Protein AF-A0A0H1R5E6-F1 (afdb_monomer)

Organism: NCBI:txid1225564

Secondary structure (DSSP, 8-state):
-EEEETTEEEEEEEEEEEETTEEEEEEEEEETTS-EEEEEEEEEEE-------TT--THHHHHHHHTSTTTTT-S--PPPPPTT---TT-PPPSS-EEE--SSS-EEEEE-SSSEEEEEEEETTTEEEEEEEEE--SS--EE-PPEEPTTS-EEEEEEETTEEEEEEESSS------EEES---SPPEE-TTS-EEEE-TTSEEEEE--SSS--EEEEEE-SS---SPPEE-SSEEEEE-SSEEEEEETTT--EEEEEE-SS-SSS--EE-TTS-EEEEETTEEEEEPPPPTT--------TTSS--------

Foldseek 3Di:
DWDDDPRFIWDWDWDWDDDVQKIWIWIWIAGPVGDTQDIGTDDMGGNPPPPDDPPPDVVVVVCVVPPCCVVPVVPPPQPPADQQADRPPLDQPAWAWDWDRPDQIWIWTDNQAFWIWIWGADSVPGTDTQDIDGHDDGGKGWHYWDAAPQFKTWIWIDDPQWIWTAIDGPDPQGADIETDGAASAGWDAEPVGWTWTAHQQRKIFTWDDDSDIDTPDIDHPRHGANEYWDYDNFWIWAKGQFWTWIAGPPHRHTDDIDTDHAIRSYYWDQDPQRWIWGDGPNWIWIHHHDDPPDDPPPVPPPVPTPGPDPDDD

Nearest PDB structures (foldseek):
  7cqy-assembly2_B  TM=5.588E-01  e=3.985E-04  Acidithiobacillus ferrooxidans
  7cqy-assembly1_A  TM=4.852E-01  e=2.988E-04  Acidithiobacillus ferrooxidans
  5n4c-assembly3_C  TM=4.643E-01  e=2.726E-02  Galerina marginata
  5n4c-assembly1_A  TM=4.089E-01  e=5.340E-02  Galerina marginata
  5n4d-assembly2_B  TM=3.682E-01  e=3.149E-02  Galerina marginata

Mean predicted aligned error: 9.0 Å

Structure (mmCIF, N/CA/C/O backbone):
data_AF-A0A0H1R5E6-F1
#
_entry.id   AF-A0A0H1R5E6-F1
#
loop_
_atom_site.group_PDB
_atom_site.id
_atom_site.type_symbol
_atom_site.label_atom_id
_atom_site.label_alt_id
_atom_site.label_comp_id
_atom_site.label_asym_id
_atom_site.label_entity_id
_atom_site.label_seq_id
_atom_site.pdbx_PDB_ins_code
_atom_site.Cartn_x
_atom_site.Cartn_y
_atom_site.Cartn_z
_atom_site.occupancy
_atom_site.B_iso_or_equiv
_atom_site.auth_seq_id
_atom_site.auth_comp_id
_atom_site.auth_asym_id
_atom_site.auth_atom_id
_atom_site.pdbx_PDB_model_num
ATOM 1 N N . MET A 1 1 ? -12.694 -2.467 4.889 1.00 77.88 1 MET A N 1
ATOM 2 C CA . MET A 1 1 ? -11.822 -3.430 5.603 1.00 77.88 1 MET A CA 1
ATOM 3 C C . MET A 1 1 ? -12.677 -4.273 6.531 1.00 77.88 1 MET A C 1
ATOM 5 O O . MET A 1 1 ? -13.578 -3.712 7.136 1.00 77.88 1 MET A O 1
ATOM 9 N N . LEU A 1 2 ? -12.427 -5.581 6.632 1.00 81.50 2 LEU A N 1
ATOM 10 C CA . LEU A 1 2 ? -13.163 -6.461 7.544 1.00 81.50 2 LEU A CA 1
ATOM 11 C C . LEU A 1 2 ? -12.398 -6.594 8.863 1.00 81.50 2 LEU A C 1
ATOM 13 O O . LEU A 1 2 ? -11.255 -7.054 8.867 1.00 81.50 2 LEU A O 1
ATOM 17 N N . TRP A 1 3 ? -13.028 -6.185 9.956 1.00 82.62 3 TRP A N 1
ATOM 18 C CA . TRP A 1 3 ? -12.538 -6.373 11.314 1.00 82.62 3 TRP A CA 1
ATOM 19 C C . TRP A 1 3 ? -13.348 -7.479 11.985 1.00 82.62 3 TRP A C 1
ATOM 21 O O . TRP A 1 3 ? -14.562 -7.569 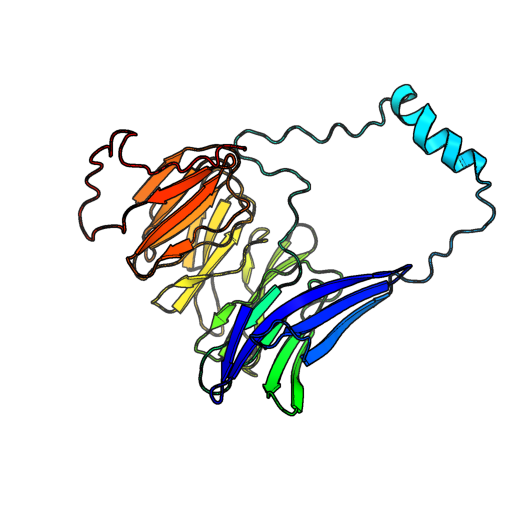11.791 1.00 82.62 3 TRP A O 1
ATOM 31 N N . ARG A 1 4 ? -12.671 -8.330 12.758 1.00 81.31 4 ARG A N 1
ATOM 32 C CA . ARG A 1 4 ? -13.296 -9.412 13.520 1.00 81.31 4 ARG A CA 1
ATOM 33 C C . ARG A 1 4 ? -12.658 -9.485 14.898 1.00 81.31 4 ARG A C 1
ATOM 35 O O . ARG A 1 4 ? -11.449 -9.680 14.986 1.00 81.31 4 ARG A O 1
ATOM 42 N N . SER A 1 5 ? -13.462 -9.359 15.944 1.00 78.12 5 SER A N 1
ATOM 43 C CA . SER A 1 5 ? -13.064 -9.669 17.319 1.00 78.12 5 SER A CA 1
ATOM 44 C C . SER A 1 5 ? -14.295 -10.018 18.140 1.00 78.12 5 SER A C 1
ATOM 46 O O . SER A 1 5 ? -15.403 -9.606 17.802 1.00 78.12 5 SER A O 1
ATOM 48 N N . GLU A 1 6 ? -14.098 -10.792 19.208 1.00 78.81 6 GLU A N 1
ATOM 49 C CA . GLU A 1 6 ? -15.147 -11.138 20.182 1.00 78.81 6 GLU A CA 1
ATOM 50 C C . GLU A 1 6 ? -16.421 -11.740 19.549 1.00 78.81 6 GLU A C 1
ATOM 52 O O . GLU A 1 6 ? -17.525 -11.593 20.063 1.00 78.81 6 GLU A O 1
ATOM 57 N N . GLY A 1 7 ? -16.279 -12.428 18.410 1.00 80.62 7 GLY A N 1
ATOM 58 C CA . GLY A 1 7 ? -17.402 -13.030 17.682 1.00 80.62 7 GLY A CA 1
ATOM 59 C C . GLY A 1 7 ? -18.250 -12.048 16.865 1.00 80.62 7 GLY A C 1
ATOM 60 O O . GLY A 1 7 ? -19.259 -12.462 16.300 1.00 80.62 7 GLY A O 1
ATOM 61 N N . ALA A 1 8 ? -17.849 -10.779 16.762 1.00 84.88 8 ALA A N 1
ATOM 62 C CA . ALA A 1 8 ? -18.523 -9.769 15.959 1.00 84.88 8 ALA A CA 1
ATOM 63 C C . ALA A 1 8 ? -17.702 -9.389 14.717 1.00 84.88 8 ALA A C 1
ATOM 65 O O . ALA A 1 8 ? -16.468 -9.347 14.746 1.00 84.88 8 ALA A O 1
ATOM 66 N N . GLU A 1 9 ? -18.401 -9.102 13.618 1.00 89.69 9 GLU A N 1
ATOM 67 C CA . GLU A 1 9 ? -17.802 -8.684 12.351 1.00 89.69 9 GLU A CA 1
ATOM 68 C C . GLU A 1 9 ? -18.254 -7.271 11.990 1.00 89.69 9 GLU A C 1
ATOM 70 O O . GLU A 1 9 ? -19.448 -6.968 12.008 1.00 89.69 9 GLU A O 1
ATOM 75 N N . PHE A 1 10 ? -17.292 -6.422 11.633 1.00 90.88 10 PHE A N 1
ATOM 76 C CA . PHE A 1 10 ? -17.545 -5.039 11.244 1.00 90.88 10 PHE A CA 1
ATOM 77 C C . PHE A 1 10 ? -16.818 -4.698 9.955 1.00 90.88 10 PHE A C 1
ATOM 79 O O . PHE A 1 10 ? -15.687 -5.135 9.709 1.00 90.88 10 PHE A O 1
ATOM 86 N N . VAL A 1 11 ? -17.455 -3.859 9.147 1.00 92.69 11 VAL A N 1
ATOM 87 C CA . VAL A 1 11 ? -16.834 -3.252 7.978 1.00 92.69 11 VAL A CA 1
ATOM 88 C C . VAL A 1 11 ? -16.415 -1.841 8.348 1.00 92.69 11 VAL A C 1
ATOM 90 O O . VAL A 1 11 ? -17.247 -0.988 8.632 1.00 92.69 11 VAL A O 1
ATOM 93 N N . MET A 1 12 ? -15.110 -1.595 8.336 1.00 93.44 12 MET A N 1
ATOM 94 C CA . MET A 1 12 ? -14.549 -0.271 8.581 1.00 93.44 12 MET A CA 1
ATOM 95 C C . MET A 1 12 ? -14.156 0.393 7.268 1.00 93.44 12 MET A C 1
ATOM 97 O O . MET A 1 12 ? -13.526 -0.246 6.409 1.00 93.44 12 MET A O 1
ATOM 101 N N . ILE A 1 13 ? -14.524 1.663 7.120 1.00 93.06 13 ILE A N 1
ATOM 102 C CA . ILE A 1 13 ? -14.345 2.442 5.895 1.00 93.06 13 ILE A CA 1
ATOM 103 C C . ILE A 1 13 ? -13.794 3.827 6.262 1.00 93.06 13 ILE A C 1
ATOM 105 O O . ILE A 1 13 ? -14.444 4.543 7.023 1.00 93.06 13 ILE A O 1
ATOM 109 N N . PRO A 1 14 ? -12.618 4.227 5.741 1.00 93.56 14 PRO A N 1
ATOM 110 C CA . PRO A 1 14 ? -12.210 5.622 5.790 1.00 93.56 14 PRO A CA 1
ATOM 111 C C . PRO A 1 14 ? -13.079 6.442 4.827 1.00 93.56 14 PRO A C 1
ATOM 113 O O . PRO A 1 14 ? -13.257 6.060 3.669 1.00 93.56 14 PRO A O 1
ATOM 116 N N . ALA A 1 15 ? -13.608 7.568 5.289 1.00 93.44 15 ALA A N 1
ATOM 117 C CA . ALA A 1 15 ? -14.417 8.483 4.494 1.00 93.44 15 ALA A CA 1
ATOM 118 C C . ALA A 1 15 ? -13.829 9.892 4.572 1.00 93.44 15 ALA A C 1
ATOM 120 O O . ALA A 1 15 ? -13.501 10.364 5.656 1.00 93.44 15 ALA A O 1
ATOM 121 N N . ILE A 1 16 ? -13.691 10.563 3.427 1.00 90.69 16 ILE A N 1
ATOM 122 C CA . ILE A 1 16 ? -13.321 11.979 3.397 1.00 90.69 16 ILE A CA 1
ATOM 123 C C . ILE A 1 16 ? -14.572 12.804 3.132 1.00 90.69 16 ILE A C 1
ATOM 125 O O . ILE A 1 16 ? -15.188 12.660 2.075 1.00 90.69 16 ILE A O 1
ATOM 129 N N . TYR A 1 17 ? -14.873 13.727 4.035 1.00 91.00 17 TYR A N 1
ATOM 130 C CA . TYR A 1 17 ? -15.841 14.788 3.803 1.00 91.00 17 TYR A CA 1
ATOM 131 C C . TYR A 1 17 ? -15.102 16.067 3.425 1.00 91.00 17 TYR A C 1
ATOM 133 O O . TYR A 1 17 ? -14.128 16.464 4.064 1.00 91.00 17 TYR A O 1
ATOM 141 N N . ARG A 1 18 ? -15.544 16.707 2.343 1.00 87.00 18 ARG A N 1
ATOM 142 C CA . ARG A 1 18 ? -15.026 18.004 1.904 1.00 87.00 18 ARG A CA 1
ATOM 143 C C . ARG A 1 18 ? -16.135 19.027 2.071 1.00 87.00 18 ARG A C 1
ATOM 145 O O . ARG A 1 18 ? -17.204 18.858 1.490 1.00 87.00 18 ARG A O 1
ATOM 152 N N . ALA A 1 19 ? -15.871 20.070 2.844 1.00 83.62 19 ALA A N 1
ATOM 153 C CA . ALA A 1 19 ? -16.756 21.213 2.992 1.00 83.62 19 ALA A CA 1
ATOM 154 C C . ALA A 1 19 ? -16.039 22.494 2.545 1.00 83.62 19 ALA A C 1
ATOM 156 O O . ALA A 1 19 ? -14.876 22.480 2.133 1.00 83.62 19 ALA A O 1
ATOM 157 N N . PHE A 1 20 ? -16.757 23.616 2.580 1.00 77.44 20 PHE A N 1
ATOM 158 C CA . PHE A 1 20 ? -16.158 24.915 2.301 1.00 77.44 20 PHE A CA 1
ATOM 159 C C . PHE A 1 20 ? -15.066 25.180 3.349 1.00 77.44 20 PHE A C 1
ATOM 161 O O . PHE A 1 20 ? -15.365 25.171 4.535 1.00 77.44 20 PHE A O 1
ATOM 168 N N . SER A 1 21 ? -13.818 25.334 2.891 1.00 81.88 21 SER A N 1
ATOM 169 C CA . SER A 1 21 ? -12.581 25.518 3.677 1.00 81.88 21 SER A CA 1
ATOM 170 C C . SER A 1 21 ? -12.120 24.381 4.602 1.00 81.88 21 SER A C 1
ATOM 172 O O . SER A 1 21 ? -11.035 24.500 5.172 1.00 81.88 21 SER A O 1
ATOM 174 N N . THR A 1 22 ? -12.833 23.256 4.708 1.00 87.50 22 THR A N 1
ATOM 175 C CA . THR A 1 22 ? -12.402 22.121 5.544 1.00 87.50 22 THR A CA 1
ATOM 176 C C . THR A 1 22 ? -12.409 20.789 4.800 1.00 87.50 22 THR A C 1
ATOM 178 O O . THR A 1 22 ? -13.197 20.530 3.890 1.00 87.50 22 THR A O 1
ATOM 181 N N . THR A 1 23 ? -11.478 19.918 5.175 1.00 89.94 23 THR A N 1
ATOM 182 C CA . THR A 1 23 ? -11.458 18.510 4.776 1.00 89.94 23 THR A CA 1
ATOM 183 C C . THR A 1 23 ? -11.340 17.655 6.025 1.00 89.94 23 THR A C 1
ATOM 185 O O . THR A 1 23 ? -10.411 17.828 6.811 1.00 89.94 23 THR A O 1
ATOM 188 N N . GLU A 1 24 ? -12.274 16.733 6.199 1.00 93.88 24 GLU A N 1
ATOM 189 C CA . GLU A 1 24 ? -12.370 15.861 7.363 1.00 93.88 24 GLU A CA 1
ATOM 190 C C . GLU A 1 24 ? -12.180 14.412 6.933 1.00 93.88 24 GLU A C 1
ATOM 192 O O . GLU A 1 24 ? -12.829 13.934 6.005 1.00 93.88 24 GLU A O 1
ATOM 197 N N . LEU A 1 25 ? -11.276 13.708 7.608 1.00 94.12 25 LEU A N 1
ATOM 198 C CA . LEU A 1 25 ? -11.114 12.269 7.484 1.00 94.12 25 LEU A CA 1
ATOM 199 C C . LEU A 1 25 ? -11.830 11.600 8.647 1.00 94.12 25 LEU A C 1
ATOM 201 O O . LEU A 1 25 ? -11.488 11.836 9.804 1.00 94.12 25 LEU A O 1
ATOM 205 N N . HIS A 1 26 ? -12.774 10.730 8.324 1.00 96.12 26 HIS A N 1
ATOM 206 C CA . HIS A 1 26 ? -13.537 9.936 9.269 1.00 96.12 26 HIS A CA 1
ATOM 207 C C . HIS A 1 26 ? -13.219 8.456 9.106 1.00 96.12 26 HIS A C 1
ATOM 209 O O . HIS A 1 26 ? -12.912 7.984 8.010 1.00 96.12 26 HIS A O 1
ATOM 215 N N . LEU A 1 27 ? -13.328 7.711 10.199 1.00 96.31 27 LEU A N 1
ATOM 216 C CA . LEU A 1 27 ? -13.316 6.259 10.211 1.00 96.31 27 LEU A CA 1
ATOM 217 C C . LEU A 1 27 ? -14.700 5.771 10.635 1.00 96.31 27 LEU A C 1
ATOM 219 O O . LEU 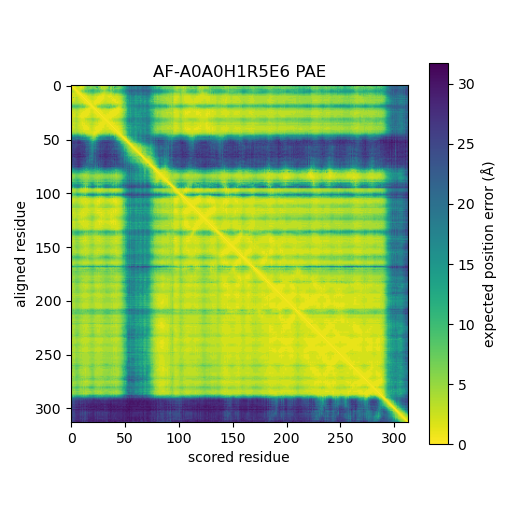A 1 27 ? -15.100 5.907 11.790 1.00 96.31 27 LEU A O 1
ATOM 223 N N . LEU A 1 28 ? -15.423 5.210 9.672 1.00 96.31 28 LEU A N 1
ATOM 224 C CA . LEU A 1 28 ? -16.780 4.711 9.852 1.00 96.31 28 LEU A CA 1
ATOM 225 C C . LEU A 1 28 ? -16.740 3.211 10.134 1.00 96.31 28 LEU A C 1
ATOM 227 O O . LEU A 1 28 ? -15.997 2.484 9.469 1.00 96.31 28 LEU A O 1
ATOM 231 N N . ALA A 1 29 ? -17.554 2.736 11.074 1.00 95.75 29 ALA A N 1
ATOM 232 C CA . ALA A 1 29 ? -17.755 1.313 11.331 1.00 95.75 29 ALA A CA 1
ATOM 233 C C . ALA A 1 29 ? -19.212 0.929 11.080 1.00 95.75 29 ALA A C 1
ATOM 235 O O . ALA A 1 29 ? -20.120 1.481 11.699 1.00 95.75 29 ALA A O 1
ATOM 236 N N . PHE A 1 30 ? -19.415 -0.055 10.212 1.00 95.69 30 PHE A N 1
ATOM 237 C CA . PHE A 1 30 ? -20.718 -0.620 9.891 1.00 95.69 30 PHE A CA 1
ATOM 238 C C . PHE A 1 30 ? -20.822 -2.041 10.439 1.00 95.69 30 PHE A C 1
ATOM 240 O O . PHE A 1 30 ? -19.862 -2.815 10.363 1.00 95.69 30 PHE A O 1
ATOM 247 N N . SER A 1 31 ? -21.982 -2.394 10.979 1.00 93.38 31 SER A N 1
ATOM 248 C CA . SER A 1 31 ? -22.318 -3.775 11.322 1.00 93.38 31 SER A CA 1
ATOM 249 C C . SER A 1 31 ? -22.583 -4.611 10.065 1.00 93.38 31 SER A C 1
ATOM 251 O O . SER A 1 31 ? -22.693 -4.099 8.950 1.00 93.38 31 SER A O 1
ATOM 253 N N . HIS A 1 32 ? -22.684 -5.929 10.240 1.00 89.88 32 HIS A N 1
ATOM 254 C CA . HIS A 1 32 ? -22.922 -6.873 9.143 1.00 89.88 32 HIS A CA 1
ATOM 255 C C . HIS A 1 32 ? -24.251 -6.638 8.392 1.00 89.88 32 HIS A C 1
ATOM 257 O O . HIS A 1 32 ? -24.366 -6.988 7.221 1.00 89.88 32 HIS A O 1
ATOM 263 N N . ASP A 1 33 ? -25.257 -6.048 9.039 1.00 93.06 33 ASP A N 1
ATOM 264 C CA . ASP A 1 33 ? -26.536 -5.659 8.421 1.00 93.06 33 ASP A CA 1
ATOM 265 C C . ASP A 1 33 ? -26.466 -4.319 7.657 1.00 93.06 33 ASP A C 1
ATOM 267 O O . ASP A 1 33 ? -27.441 -3.926 7.021 1.00 93.06 33 ASP A O 1
ATOM 271 N N . GLY A 1 34 ? -25.320 -3.629 7.692 1.00 92.94 34 GLY A N 1
ATOM 272 C CA . GLY A 1 34 ? -25.097 -2.350 7.019 1.00 92.94 34 GLY A CA 1
ATOM 273 C C . GLY A 1 34 ? -25.439 -1.114 7.854 1.00 92.94 34 GLY A C 1
ATOM 274 O O . GLY A 1 34 ? -25.295 -0.000 7.350 1.00 92.94 34 GLY A O 1
ATOM 275 N N . SER A 1 35 ? -25.851 -1.269 9.114 1.00 95.94 35 SER A N 1
ATOM 276 C CA . SER A 1 35 ? -26.109 -0.132 10.006 1.00 95.94 35 SER A CA 1
ATOM 277 C C . SER A 1 35 ? -24.801 0.580 10.392 1.00 95.94 35 SER A C 1
ATOM 279 O O . SER A 1 35 ? -23.798 -0.068 10.697 1.00 95.94 35 SER A O 1
ATOM 281 N N . LEU A 1 36 ? -24.792 1.921 10.392 1.00 96.44 36 LEU A N 1
ATOM 282 C CA . LEU A 1 36 ? -23.659 2.711 10.894 1.00 96.44 36 LEU A CA 1
ATOM 283 C C . LEU A 1 36 ? -23.638 2.648 12.426 1.00 96.44 36 LEU A C 1
ATOM 285 O O . LEU A 1 36 ? -24.575 3.099 13.079 1.00 96.44 36 LEU A O 1
ATOM 289 N N . MET A 1 37 ? -22.561 2.106 12.985 1.00 95.81 37 MET A N 1
ATOM 290 C CA . MET A 1 37 ? -22.393 1.906 14.426 1.00 95.81 37 MET A CA 1
ATOM 291 C C . MET A 1 37 ? -21.565 3.021 15.063 1.00 95.81 37 MET A C 1
ATOM 293 O O . MET A 1 37 ? -21.896 3.498 16.144 1.00 95.81 37 MET A O 1
ATOM 297 N N . PHE A 1 38 ? -20.485 3.433 14.391 1.00 97.25 38 PHE A N 1
ATOM 298 C CA . PHE A 1 38 ? -19.570 4.458 14.889 1.00 97.25 38 PHE A CA 1
ATOM 299 C C . PHE A 1 38 ? -19.051 5.340 13.758 1.00 97.25 38 PHE A C 1
ATOM 301 O O . PHE A 1 38 ? -18.790 4.857 12.654 1.00 97.25 38 PHE A O 1
ATOM 308 N N . ASP A 1 39 ? -18.846 6.611 14.087 1.00 97.44 39 ASP A N 1
ATOM 309 C CA . ASP A 1 39 ? -18.223 7.619 13.240 1.00 97.44 39 ASP A CA 1
ATOM 310 C C . ASP A 1 39 ? -17.136 8.345 14.046 1.00 97.44 39 ASP A C 1
ATOM 312 O O . ASP A 1 39 ? -17.429 9.022 15.033 1.00 97.44 39 ASP A O 1
ATOM 316 N N . GLN A 1 40 ? -15.874 8.149 13.663 1.00 97.44 40 GLN A N 1
ATOM 317 C CA . GLN A 1 40 ? -14.719 8.733 14.337 1.00 97.44 40 GLN A CA 1
ATOM 318 C C . GLN A 1 40 ? -14.030 9.756 13.438 1.00 97.44 40 GLN A C 1
ATOM 320 O O . GLN A 1 40 ? -13.388 9.378 12.459 1.00 97.44 40 GLN A O 1
ATOM 325 N N . LEU A 1 41 ? -14.047 11.031 13.832 1.00 96.88 41 LEU A N 1
ATOM 326 C CA . LEU A 1 41 ? -13.182 12.048 13.234 1.00 96.88 41 LEU A CA 1
ATOM 327 C C . LEU A 1 41 ? -11.710 11.709 13.531 1.00 96.88 41 LEU A C 1
ATOM 329 O O . LEU A 1 41 ? -11.301 11.640 14.692 1.00 96.88 41 LEU A O 1
ATOM 333 N N . VAL A 1 42 ? -10.915 11.484 12.487 1.00 95.88 42 VAL A N 1
ATOM 334 C CA . VAL A 1 42 ? -9.485 11.137 12.572 1.00 95.88 42 VAL A CA 1
ATOM 335 C C . VAL A 1 42 ? -8.614 12.388 12.507 1.00 95.88 42 VAL A C 1
ATOM 337 O O . VAL A 1 42 ? -7.731 12.580 13.351 1.00 95.88 42 VAL A O 1
ATOM 340 N N . THR A 1 43 ? -8.875 13.222 11.500 1.00 93.94 43 THR A N 1
ATOM 341 C CA . THR A 1 43 ? -8.159 14.470 11.218 1.00 93.94 43 THR A CA 1
ATOM 342 C C . THR A 1 43 ? -9.120 15.453 10.554 1.00 93.94 43 THR A C 1
ATOM 344 O O . THR A 1 43 ? -9.897 15.072 9.683 1.00 93.94 43 THR A O 1
ATOM 347 N N . GLN A 1 44 ? -9.016 16.728 10.924 1.00 93.44 44 GLN A N 1
ATOM 348 C CA . GLN A 1 44 ? -9.646 17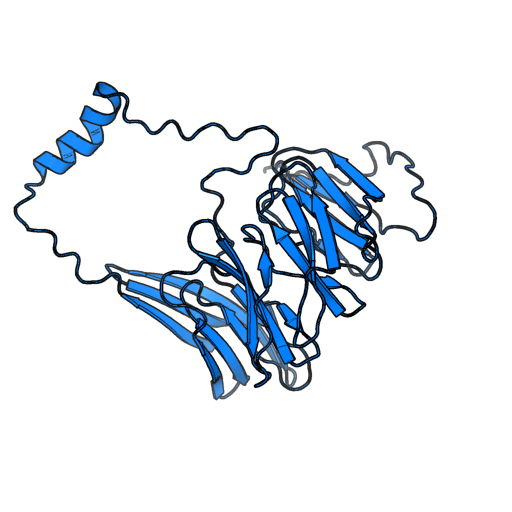.849 10.234 1.00 93.44 44 GLN A CA 1
ATOM 349 C C . GLN A 1 44 ? -8.542 18.797 9.760 1.00 93.44 44 GLN A C 1
ATOM 351 O O . GLN A 1 44 ? -7.670 19.184 10.538 1.00 93.44 44 GLN A O 1
ATOM 356 N N . VAL A 1 45 ? -8.561 19.147 8.477 1.00 88.00 45 VAL A N 1
ATOM 357 C CA . VAL A 1 45 ? -7.650 20.121 7.871 1.00 88.00 45 VAL A CA 1
ATOM 358 C C . VAL A 1 45 ? -8.466 21.327 7.438 1.00 88.00 45 VAL A C 1
ATOM 360 O O . VAL A 1 45 ? -9.305 21.220 6.545 1.00 88.00 45 VAL A O 1
ATOM 363 N N . THR A 1 46 ? -8.201 22.476 8.051 1.00 87.62 46 THR A N 1
ATOM 364 C CA . THR A 1 46 ? -8.746 23.766 7.617 1.00 87.62 46 THR A CA 1
ATOM 365 C C . THR A 1 46 ? -7.775 24.388 6.621 1.00 87.62 46 THR A C 1
ATOM 367 O O . THR A 1 46 ? -6.596 24.554 6.925 1.00 87.62 46 THR A O 1
ATOM 370 N N . LEU A 1 47 ? -8.254 24.750 5.433 1.00 74.56 47 LEU A N 1
ATOM 371 C CA . LEU A 1 47 ? -7.452 25.316 4.340 1.00 74.56 47 LEU A CA 1
ATOM 372 C C . LEU A 1 47 ? -7.090 26.803 4.547 1.00 74.56 47 LEU A C 1
ATOM 374 O O . LEU A 1 47 ? -6.679 27.475 3.605 1.00 74.56 47 LEU A O 1
ATOM 378 N N . GLY A 1 48 ? -7.196 27.299 5.783 1.00 69.31 48 GLY A N 1
ATOM 379 C CA . GLY A 1 48 ? -7.100 28.717 6.119 1.00 69.31 48 GLY A CA 1
ATOM 380 C C . GLY A 1 48 ? -8.328 29.509 5.666 1.00 69.31 48 GLY A C 1
ATOM 381 O O . GLY A 1 48 ? -9.159 29.023 4.892 1.00 69.31 48 GLY A O 1
ATOM 382 N N . ASP A 1 49 ? -8.448 30.739 6.160 1.00 63.00 49 ASP A N 1
ATOM 383 C CA . ASP A 1 49 ? -9.409 31.687 5.608 1.00 63.00 49 ASP A CA 1
ATOM 384 C C . ASP A 1 49 ? -8.988 32.008 4.175 1.00 63.00 49 ASP A C 1
ATOM 386 O O . ASP A 1 49 ? -7.869 32.463 3.924 1.00 63.00 49 ASP A O 1
ATOM 390 N N . VAL A 1 50 ? -9.883 31.776 3.215 1.00 55.53 50 VAL A N 1
ATOM 391 C CA . VAL A 1 50 ? -9.704 32.309 1.867 1.00 55.53 50 VAL A CA 1
ATOM 392 C C . VAL A 1 50 ? -9.898 33.816 1.983 1.00 55.53 50 VAL A C 1
ATOM 394 O O . VAL A 1 50 ? -11.020 34.311 1.898 1.00 55.53 50 VAL A O 1
ATOM 397 N N . THR A 1 51 ? -8.818 34.563 2.211 1.00 53.41 51 THR A N 1
ATOM 398 C CA . THR A 1 51 ? -8.832 36.028 2.128 1.00 53.41 51 THR A CA 1
ATOM 399 C C . THR A 1 51 ? -8.892 36.426 0.655 1.00 53.41 51 THR A C 1
ATOM 401 O O . THR A 1 51 ? -7.916 36.894 0.071 1.00 53.41 51 THR A O 1
ATOM 404 N N . GLY A 1 52 ? -10.026 36.142 0.019 1.00 52.97 52 GLY A N 1
ATOM 405 C CA . GLY A 1 52 ? -10.388 36.725 -1.259 1.00 52.97 52 GLY A CA 1
ATOM 406 C C . GLY A 1 52 ? -10.955 38.109 -0.988 1.00 52.97 52 GLY A C 1
ATOM 407 O O . GLY A 1 52 ? -11.977 38.232 -0.317 1.00 52.97 52 GLY A O 1
ATOM 408 N N . ASP A 1 53 ? -10.273 39.139 -1.477 1.00 52.38 53 ASP A N 1
ATOM 409 C CA . ASP A 1 53 ? -10.826 40.486 -1.528 1.00 52.38 53 ASP A CA 1
ATOM 410 C C . ASP A 1 53 ? -12.108 40.462 -2.379 1.00 52.38 53 ASP A C 1
ATOM 412 O O . ASP A 1 53 ? -12.130 39.907 -3.484 1.00 52.38 53 ASP A O 1
ATOM 416 N N . SER A 1 54 ? -13.199 41.007 -1.845 1.00 54.78 54 SER A N 1
ATOM 417 C CA . SER A 1 54 ? -14.536 40.972 -2.455 1.00 54.78 54 SER A CA 1
ATOM 418 C C . SER A 1 54 ? -14.665 41.840 -3.712 1.00 54.78 54 SER A C 1
ATOM 420 O O . SER A 1 54 ? -15.730 41.871 -4.330 1.00 54.78 54 SER A O 1
ATOM 422 N N . ASP A 1 55 ? -13.589 42.511 -4.119 1.00 56.12 55 ASP A N 1
ATOM 423 C CA . ASP A 1 55 ? -13.567 43.418 -5.265 1.00 56.12 55 ASP A CA 1
ATOM 424 C C . ASP A 1 55 ? -13.338 42.715 -6.618 1.00 56.12 55 ASP A C 1
ATOM 426 O O . ASP A 1 55 ? -13.380 43.353 -7.675 1.00 56.12 55 ASP A O 1
ATOM 430 N N . LEU A 1 56 ? -13.194 41.381 -6.641 1.00 53.47 56 LEU A N 1
ATOM 431 C CA . LEU A 1 56 ? -13.268 40.602 -7.882 1.00 53.47 56 LEU A CA 1
ATOM 432 C C . LEU A 1 56 ? -14.723 40.484 -8.356 1.00 53.47 56 LEU A C 1
ATOM 434 O O . LEU A 1 56 ? -15.437 39.509 -8.136 1.00 53.47 56 LEU A O 1
ATOM 438 N N . HIS A 1 57 ? -15.156 41.534 -9.038 1.00 56.38 57 HIS A N 1
ATOM 439 C CA . HIS A 1 57 ? -16.456 41.668 -9.676 1.00 56.38 57 HIS A CA 1
ATOM 440 C C . HIS A 1 57 ? -16.698 40.472 -10.637 1.00 56.38 57 HIS A C 1
ATOM 442 O O . HIS A 1 57 ? -15.861 40.144 -11.479 1.00 56.38 57 HIS A O 1
ATOM 448 N N . TRP A 1 58 ? -17.860 39.816 -10.527 1.00 55.91 58 TRP A N 1
ATOM 449 C CA . TRP A 1 58 ? -18.182 38.504 -11.130 1.00 55.91 58 TRP A CA 1
ATOM 450 C C . TRP A 1 58 ? -17.983 38.388 -12.659 1.00 55.91 58 TRP A C 1
ATOM 452 O O . TRP A 1 58 ? -17.725 37.299 -13.173 1.00 55.91 58 TRP A O 1
ATOM 462 N N . TRP A 1 59 ? -18.050 39.498 -13.397 1.00 57.06 59 TRP A N 1
ATOM 463 C CA . TRP A 1 59 ? -17.733 39.563 -14.832 1.00 57.06 59 TRP A CA 1
ATOM 464 C C . TRP A 1 59 ? -16.286 39.165 -15.176 1.00 57.06 59 TRP A C 1
ATOM 466 O O . TRP A 1 59 ? -16.063 38.606 -16.250 1.00 57.06 59 TRP A O 1
ATOM 476 N N . CYS A 1 60 ? -15.317 39.366 -14.274 1.00 57.28 60 CYS A N 1
ATOM 477 C CA . CYS A 1 60 ? -13.929 38.953 -14.497 1.00 57.28 60 CYS A CA 1
ATOM 478 C C . CYS A 1 60 ? -13.795 37.423 -14.535 1.00 57.28 60 CYS A C 1
ATOM 480 O O . CYS A 1 60 ? -13.112 36.893 -15.405 1.00 57.28 60 CYS A O 1
ATOM 482 N N . LEU A 1 61 ? -14.503 36.696 -13.665 1.00 56.53 61 LEU A N 1
ATOM 483 C CA . LEU A 1 61 ? -14.519 35.228 -13.680 1.00 56.53 61 LEU A CA 1
ATOM 484 C C . LEU A 1 61 ? -15.223 34.675 -14.927 1.00 56.53 61 LEU A C 1
ATOM 486 O O . LEU A 1 61 ? -14.768 33.694 -15.508 1.00 56.53 61 LEU A O 1
ATOM 490 N N . TYR A 1 62 ? -16.291 35.330 -15.391 1.00 55.59 62 TYR A N 1
ATOM 491 C CA . TYR A 1 62 ? -17.029 34.876 -16.574 1.00 55.59 62 TYR A CA 1
ATOM 492 C C . TYR A 1 62 ? -16.228 35.063 -17.878 1.00 55.59 62 TYR A C 1
ATOM 494 O O . TYR A 1 62 ? -16.218 34.171 -18.727 1.00 55.59 62 TYR A O 1
ATOM 502 N N . ILE A 1 63 ? -15.501 36.182 -18.019 1.00 54.41 63 ILE A N 1
ATOM 503 C CA . ILE A 1 63 ? -14.670 36.473 -19.203 1.00 54.41 63 ILE A CA 1
ATOM 504 C C . ILE A 1 63 ? -13.382 35.632 -19.219 1.00 54.41 63 ILE A C 1
ATOM 506 O O . ILE A 1 63 ? -13.007 35.122 -20.281 1.00 54.41 63 ILE A O 1
ATOM 510 N N . PHE A 1 64 ? -12.721 35.445 -18.068 1.00 53.34 64 PHE A N 1
ATOM 511 C CA . PHE A 1 64 ? -11.468 34.684 -17.997 1.00 53.34 64 PHE A CA 1
ATOM 512 C C . PHE A 1 64 ? -11.665 33.165 -18.073 1.00 53.34 64 PHE A C 1
ATOM 514 O O . PHE A 1 64 ? -10.829 32.495 -18.675 1.00 53.34 64 PHE A O 1
ATOM 521 N N . CYS A 1 65 ? -12.749 32.603 -17.526 1.00 54.66 65 CYS A N 1
ATOM 522 C CA . CYS A 1 65 ? -12.896 31.144 -17.470 1.00 54.66 65 CYS A CA 1
ATOM 523 C C . CYS A 1 65 ? -13.449 30.508 -18.755 1.00 54.66 65 CYS A C 1
ATOM 525 O O . CYS A 1 65 ? -13.094 29.365 -19.040 1.00 54.66 65 CYS A O 1
ATOM 527 N N . TYR A 1 66 ? -14.275 31.210 -19.543 1.00 51.25 66 TYR A N 1
ATOM 528 C CA . TYR A 1 66 ? -14.953 30.594 -20.697 1.00 51.25 66 TYR A CA 1
ATOM 529 C C . TYR A 1 66 ? -14.533 31.132 -22.070 1.00 51.25 66 TYR A C 1
ATOM 531 O O . TYR A 1 66 ? -14.596 30.387 -23.040 1.00 51.25 66 TYR A O 1
ATOM 539 N N . SER A 1 67 ? -14.077 32.384 -22.179 1.00 51.41 67 SER A N 1
ATOM 540 C CA . SER A 1 67 ? -13.826 33.025 -23.488 1.00 51.41 67 SER A CA 1
ATOM 541 C C . SER A 1 67 ? -12.352 33.256 -23.839 1.00 51.41 67 SER A C 1
ATOM 543 O O . SER A 1 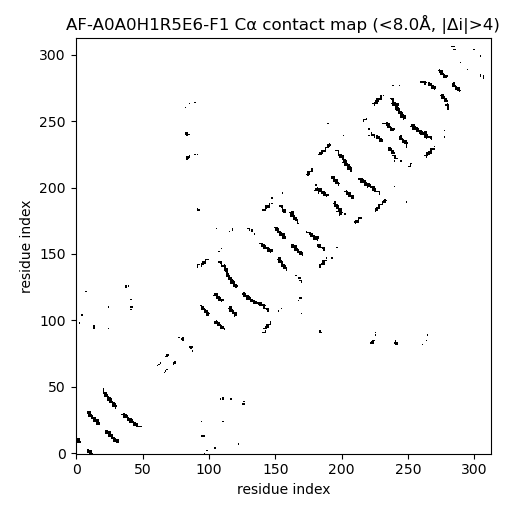67 ? -12.037 33.448 -25.010 1.00 51.41 67 SER A O 1
ATOM 545 N N . LEU A 1 68 ? -11.439 33.228 -22.863 1.00 52.34 68 LEU A N 1
ATOM 546 C CA . LEU A 1 68 ? -10.008 33.476 -23.100 1.00 52.34 68 LEU A CA 1
ATOM 547 C C . LEU A 1 68 ? -9.152 32.204 -23.175 1.00 52.34 68 LEU A C 1
ATOM 549 O O . LEU A 1 68 ? -8.047 32.258 -23.713 1.00 52.34 68 LEU A O 1
ATOM 553 N N . ASN A 1 69 ? -9.655 31.061 -22.699 1.00 52.84 69 ASN A N 1
ATOM 554 C CA . ASN A 1 69 ? -8.899 29.805 -22.727 1.00 52.84 69 ASN A CA 1
ATOM 555 C C . ASN A 1 69 ? -8.599 29.332 -24.161 1.00 52.84 69 ASN A C 1
ATOM 557 O O . ASN A 1 69 ? -7.460 28.962 -24.442 1.00 52.84 69 ASN A O 1
ATOM 561 N N . ASP A 1 70 ? -9.563 29.448 -25.080 1.00 53.44 70 ASP A N 1
ATOM 562 C CA . ASP A 1 70 ? -9.353 29.126 -26.501 1.00 53.44 70 ASP A CA 1
ATOM 563 C C . ASP A 1 70 ? -8.576 30.221 -27.252 1.00 53.44 70 ASP A C 1
ATOM 565 O O . ASP A 1 70 ? -7.810 29.921 -28.165 1.00 53.44 70 ASP A O 1
ATOM 569 N N . LEU A 1 71 ? -8.719 31.495 -26.859 1.00 52.53 71 LEU A N 1
ATOM 570 C CA . LEU A 1 71 ? -8.081 32.624 -27.553 1.00 52.53 71 LEU A CA 1
ATOM 571 C C . LEU A 1 71 ? -6.566 32.714 -27.286 1.00 52.53 71 LEU A C 1
ATOM 573 O O . LEU A 1 71 ? -5.821 33.205 -28.132 1.00 52.53 71 LEU A O 1
ATOM 577 N N . PHE A 1 72 ? -6.107 32.233 -26.126 1.00 57.59 72 PHE A N 1
ATOM 578 C CA . PHE A 1 72 ? -4.691 32.216 -25.740 1.00 57.59 72 PHE A CA 1
ATOM 579 C C . PHE A 1 72 ? -4.053 30.818 -25.771 1.00 57.59 72 PHE A C 1
ATOM 581 O O . PHE A 1 72 ? -2.898 30.676 -25.372 1.00 57.59 72 PHE A O 1
ATOM 588 N N . GLY A 1 73 ? -4.774 29.787 -26.228 1.00 52.66 73 GLY A N 1
ATOM 589 C CA . GLY A 1 73 ? -4.267 28.409 -26.231 1.00 52.66 73 GLY A CA 1
ATOM 590 C C . GLY A 1 73 ? -3.940 27.891 -24.826 1.00 52.66 73 GLY A C 1
ATOM 591 O O . GLY A 1 73 ? -3.018 27.098 -24.656 1.00 52.66 73 GLY A O 1
ATOM 592 N N . LEU A 1 74 ? -4.670 28.371 -23.813 1.00 55.72 74 LEU A N 1
ATOM 593 C CA . LEU A 1 74 ? -4.466 28.032 -22.404 1.00 55.72 74 LEU A CA 1
ATOM 594 C C . LEU A 1 74 ? -5.229 26.781 -21.980 1.00 55.72 74 LEU A C 1
ATOM 596 O O . LEU A 1 74 ? -5.216 26.461 -20.796 1.00 55.72 74 LEU A O 1
ATOM 600 N N . THR A 1 75 ? -5.870 26.050 -22.899 1.00 57.06 75 THR A N 1
ATOM 601 C CA . THR A 1 75 ? -6.256 24.668 -22.606 1.00 57.06 75 THR A CA 1
ATOM 602 C C . THR A 1 75 ? -4.979 23.923 -22.234 1.00 57.06 75 THR A C 1
ATOM 604 O O . THR A 1 75 ? -4.135 23.741 -23.117 1.00 57.06 75 THR A O 1
ATOM 607 N N . PRO A 1 76 ? -4.783 23.515 -20.965 1.00 54.59 76 PRO A N 1
ATOM 608 C CA . PRO A 1 76 ? -3.640 22.697 -20.633 1.00 54.59 76 PRO A CA 1
ATOM 609 C C . PRO A 1 76 ? -3.810 21.415 -21.439 1.00 54.59 76 PRO A C 1
ATOM 611 O O . PRO A 1 76 ? -4.680 20.595 -21.149 1.00 54.59 76 PRO A O 1
ATOM 614 N N . THR A 1 77 ? -3.021 21.254 -22.501 1.00 58.56 77 THR A N 1
ATOM 615 C CA . THR A 1 77 ? -2.813 19.945 -23.103 1.00 58.56 77 THR A CA 1
ATOM 616 C C . THR A 1 77 ? -2.124 19.136 -22.029 1.00 58.56 77 THR A C 1
ATOM 618 O O . THR A 1 77 ? -0.903 19.192 -21.895 1.00 58.56 77 THR A O 1
ATOM 621 N N . VAL A 1 78 ? -2.921 18.445 -21.213 1.00 67.12 78 VAL A N 1
ATOM 622 C CA . VAL A 1 78 ? -2.428 17.364 -20.374 1.00 67.12 78 VAL A CA 1
ATOM 623 C C . VAL A 1 78 ? -1.668 16.455 -21.335 1.00 67.12 78 VAL A C 1
ATOM 625 O O . VAL A 1 78 ? -2.273 15.978 -22.303 1.00 67.12 78 VAL A O 1
ATOM 628 N N . PRO A 1 79 ? -0.344 16.298 -21.166 1.00 77.25 79 PRO A N 1
ATOM 629 C CA . PRO A 1 79 ? 0.431 15.450 -22.048 1.00 77.25 79 PRO A CA 1
ATOM 630 C C . PRO A 1 79 ? -0.230 14.080 -22.083 1.00 77.25 79 PRO A C 1
ATOM 632 O O . PRO A 1 79 ? -0.513 13.506 -21.031 1.00 77.25 79 PRO A O 1
ATOM 635 N N . ILE A 1 80 ? -0.517 13.579 -23.286 1.00 81.19 80 ILE A N 1
ATOM 636 C CA . ILE A 1 80 ? -1.019 12.216 -23.437 1.00 81.19 80 ILE A CA 1
ATOM 637 C C . ILE A 1 80 ? 0.064 11.309 -22.844 1.00 81.19 80 ILE A C 1
ATOM 639 O O . ILE A 1 80 ? 1.192 11.357 -23.345 1.00 81.19 80 ILE A O 1
ATOM 643 N N . PRO A 1 81 ? -0.237 10.526 -21.792 1.00 87.62 81 PRO A N 1
ATOM 644 C CA . PRO A 1 81 ? 0.768 9.690 -21.157 1.00 87.62 81 PRO A CA 1
ATOM 645 C C . PRO A 1 81 ? 1.405 8.755 -22.182 1.00 87.62 81 PRO A C 1
ATOM 647 O O . PRO A 1 81 ? 0.714 8.190 -23.039 1.00 87.62 81 PRO A O 1
ATOM 650 N N . GLY A 1 82 ? 2.723 8.585 -22.100 1.00 91.50 82 GLY A N 1
ATOM 651 C CA . GLY A 1 82 ? 3.420 7.582 -22.891 1.00 91.50 82 GLY A CA 1
ATOM 652 C C . GLY A 1 82 ? 2.886 6.169 -22.622 1.00 91.50 82 GLY A C 1
ATOM 653 O O . GLY A 1 82 ? 2.232 5.898 -21.618 1.00 91.50 82 GLY A O 1
ATOM 654 N N . ALA A 1 83 ? 3.219 5.212 -23.493 1.00 92.44 83 ALA A N 1
ATOM 655 C CA . ALA A 1 83 ? 2.731 3.828 -23.386 1.00 92.44 83 ALA A CA 1
ATOM 656 C C . ALA A 1 83 ? 3.101 3.109 -22.067 1.00 92.44 83 ALA A C 1
ATOM 658 O O . ALA A 1 83 ? 2.515 2.079 -21.741 1.00 92.44 83 ALA A O 1
ATOM 659 N N . ASN A 1 84 ? 4.076 3.642 -21.329 1.00 95.94 84 ASN A N 1
ATOM 660 C CA . ASN A 1 84 ? 4.569 3.122 -20.057 1.00 95.94 84 ASN A CA 1
ATOM 661 C C . ASN A 1 84 ? 4.341 4.098 -18.891 1.00 95.94 84 ASN A C 1
ATOM 663 O O . ASN A 1 84 ? 4.884 3.876 -17.813 1.00 95.94 84 ASN A O 1
ATOM 667 N N . GLU A 1 85 ? 3.574 5.167 -19.098 1.00 95.62 85 GLU A N 1
ATOM 668 C CA . GLU A 1 85 ? 3.348 6.227 -18.117 1.00 95.62 85 GLU A CA 1
ATOM 669 C C . GLU A 1 85 ? 1.900 6.202 -17.632 1.00 95.62 85 GLU A C 1
ATOM 671 O O . GLU A 1 85 ? 0.961 5.930 -18.383 1.00 95.62 85 GLU A O 1
ATOM 676 N N . LEU A 1 86 ? 1.714 6.478 -16.348 1.00 93.56 86 LEU A N 1
ATOM 677 C CA . LEU A 1 86 ? 0.407 6.750 -15.785 1.00 93.56 86 LEU A CA 1
ATOM 678 C C . LEU A 1 86 ? 0.002 8.192 -16.105 1.00 93.56 86 LEU A C 1
ATOM 680 O O . LEU A 1 86 ? 0.867 9.071 -16.185 1.00 93.56 86 LEU A O 1
ATOM 684 N N . PRO A 1 87 ? -1.312 8.473 -16.170 1.00 90.12 87 PRO A N 1
ATOM 685 C CA . PRO A 1 87 ? -1.811 9.841 -16.151 1.00 90.12 87 PRO A CA 1
ATOM 686 C C . PRO A 1 87 ? -1.157 10.663 -15.036 1.00 90.12 87 PRO A C 1
ATOM 688 O O . PRO A 1 87 ? -0.890 10.159 -13.935 1.00 90.12 87 PRO A O 1
ATOM 691 N N . VAL A 1 88 ? -0.893 11.939 -15.313 1.00 84.69 88 VAL A N 1
ATOM 692 C CA . VAL A 1 88 ? -0.323 12.867 -14.323 1.00 84.69 88 VAL A CA 1
ATOM 693 C C . VAL A 1 88 ? -1.272 12.999 -13.126 1.00 84.69 88 VAL A C 1
ATOM 695 O O . VAL A 1 88 ? -0.831 13.093 -11.978 1.00 84.69 88 VAL A O 1
ATOM 698 N N . GLU A 1 89 ? -2.574 12.892 -13.390 1.00 83.50 89 GLU A N 1
ATOM 699 C CA . GLU A 1 89 ? -3.670 12.941 -12.427 1.00 83.50 89 GLU A CA 1
ATOM 700 C C . GLU A 1 89 ? -3.868 11.636 -11.651 1.00 83.50 89 GLU A C 1
ATOM 702 O O . GLU A 1 89 ? -4.736 11.593 -10.786 1.00 83.50 89 GLU A O 1
ATOM 707 N N . ALA A 1 90 ? -3.109 10.565 -11.926 1.00 84.56 90 ALA A N 1
ATOM 708 C CA . ALA A 1 90 ? -3.267 9.293 -11.222 1.00 84.56 90 ALA A CA 1
ATOM 709 C C . ALA A 1 90 ? -2.948 9.469 -9.727 1.00 84.56 90 ALA A C 1
ATOM 711 O O . ALA A 1 90 ? -1.786 9.437 -9.308 1.00 84.56 90 ALA A O 1
ATOM 712 N N . GLU A 1 91 ? -3.977 9.717 -8.918 1.00 77.81 91 GLU A N 1
ATOM 713 C CA . GLU A 1 91 ? -3.834 10.040 -7.504 1.00 77.81 91 GLU A CA 1
ATOM 714 C C . GLU A 1 91 ? -3.388 8.824 -6.687 1.00 77.81 91 GLU A C 1
ATOM 716 O O . GLU A 1 91 ? -3.614 7.668 -7.041 1.00 77.81 91 GLU A O 1
ATOM 721 N N . THR A 1 92 ? -2.725 9.089 -5.560 1.00 70.50 92 THR A N 1
ATOM 722 C CA . THR A 1 92 ? -2.580 8.085 -4.501 1.00 70.50 92 THR A CA 1
ATOM 723 C C . THR A 1 92 ? -3.971 7.597 -4.097 1.00 70.50 92 THR A C 1
ATOM 725 O O . THR A 1 92 ? -4.843 8.449 -3.907 1.00 70.50 92 THR A O 1
ATOM 728 N N . PRO A 1 93 ? -4.191 6.283 -3.908 1.00 67.19 93 PRO A N 1
ATOM 729 C CA . PRO A 1 93 ? -5.439 5.816 -3.320 1.00 67.19 93 PRO A CA 1
ATOM 730 C C . PRO A 1 93 ? -5.701 6.574 -2.007 1.00 67.19 93 PRO A C 1
ATOM 732 O O . PRO A 1 93 ? -4.792 6.744 -1.193 1.00 67.19 93 PRO A O 1
ATOM 735 N N . LEU A 1 94 ? -6.925 7.099 -1.875 1.00 68.50 94 LEU A N 1
ATOM 736 C CA . LEU A 1 94 ? -7.390 7.957 -0.777 1.00 68.50 94 LEU A CA 1
ATOM 737 C C . LEU A 1 94 ? -7.113 7.327 0.611 1.00 68.50 94 LEU A C 1
ATOM 739 O O . LEU A 1 94 ? -6.958 6.104 0.689 1.00 68.50 94 LEU A O 1
ATOM 743 N N . PRO A 1 95 ? -6.988 8.152 1.682 1.00 61.59 95 PRO A N 1
ATOM 744 C CA . PRO A 1 95 ? -6.411 7.802 2.976 1.00 61.59 95 PRO A CA 1
ATOM 745 C C . PRO A 1 95 ? -6.922 6.479 3.477 1.00 61.59 95 PRO A C 1
ATOM 747 O O . PRO A 1 95 ? -8.093 6.116 3.358 1.00 61.59 95 PRO A O 1
ATOM 750 N N . SER A 1 96 ? -5.978 5.737 4.006 1.00 82.50 96 SER A N 1
ATOM 751 C CA . SER A 1 96 ? -6.075 4.308 3.936 1.00 82.50 96 SER A CA 1
ATOM 752 C C . SER A 1 96 ? -5.652 3.688 5.246 1.00 82.50 96 SER A C 1
ATOM 754 O O . SER A 1 96 ? -4.926 4.259 6.065 1.00 82.50 96 SER A O 1
ATOM 756 N N . VAL A 1 97 ? -6.242 2.526 5.473 1.00 91.75 97 VAL A N 1
ATOM 757 C CA . VAL A 1 97 ? -6.344 1.911 6.783 1.00 91.75 97 VAL A CA 1
ATOM 758 C C . VAL A 1 97 ? -5.696 0.543 6.712 1.00 91.75 97 VAL A C 1
ATOM 760 O O . VAL A 1 97 ? -5.934 -0.217 5.773 1.00 91.75 97 VAL A O 1
ATOM 763 N N . GLY A 1 98 ? -4.891 0.230 7.715 1.00 91.81 98 GLY A N 1
ATOM 764 C CA . GLY A 1 98 ? -4.340 -1.096 7.951 1.00 91.81 98 GLY A CA 1
ATOM 765 C C . GLY A 1 98 ? -4.887 -1.651 9.258 1.00 91.81 98 GLY A C 1
ATOM 766 O O . GLY A 1 98 ? -5.117 -0.899 10.202 1.00 91.81 98 GLY A O 1
ATOM 767 N N . VAL A 1 99 ? -5.087 -2.965 9.334 1.00 91.00 99 VAL A N 1
ATOM 768 C CA . VAL A 1 99 ? -5.479 -3.641 10.578 1.00 91.00 99 VAL A CA 1
ATOM 769 C C . VAL A 1 99 ? -4.501 -4.744 10.914 1.00 91.00 99 VAL A C 1
ATOM 771 O O . VAL A 1 99 ? -4.204 -5.598 10.078 1.00 91.00 99 VAL A O 1
ATOM 774 N N . SER A 1 100 ? -4.029 -4.728 12.159 1.00 88.25 100 SER A N 1
ATOM 775 C CA . SER A 1 100 ? -3.358 -5.878 12.762 1.00 88.25 100 SER A CA 1
ATOM 776 C C . SER A 1 100 ? -4.407 -6.893 13.209 1.00 88.25 100 SER A C 1
ATOM 778 O O . SER A 1 100 ? -5.437 -6.503 13.754 1.00 88.25 100 SER A O 1
ATOM 780 N N . ARG A 1 101 ? -4.164 -8.186 12.978 1.00 74.94 101 ARG A N 1
ATOM 781 C CA . ARG A 1 101 ? -5.135 -9.253 13.274 1.00 74.94 101 ARG A CA 1
ATOM 782 C C . ARG A 1 101 ? -4.907 -9.980 14.605 1.00 74.94 101 ARG A C 1
ATOM 784 O O . ARG A 1 101 ? -5.781 -10.748 14.976 1.00 74.94 101 ARG A O 1
ATOM 791 N N . ASP A 1 102 ? -3.822 -9.709 15.338 1.00 71.38 102 ASP A N 1
ATOM 792 C CA . ASP A 1 102 ? -3.440 -10.511 16.513 1.00 71.38 102 ASP A CA 1
ATOM 793 C C . ASP A 1 102 ? -2.883 -9.689 17.689 1.00 71.38 102 ASP A C 1
ATOM 795 O O . ASP A 1 102 ? -2.204 -8.678 17.483 1.00 71.38 102 ASP A O 1
ATOM 799 N N . PRO A 1 103 ? -3.039 -10.185 18.932 1.00 70.62 103 PRO A N 1
ATOM 800 C CA . PRO A 1 103 ? -4.302 -10.604 19.556 1.00 70.62 103 PRO A CA 1
ATOM 801 C C . PRO A 1 103 ? -5.191 -9.402 19.938 1.00 70.62 103 PRO A C 1
ATOM 803 O O . PRO A 1 103 ? -6.353 -9.575 20.280 1.00 70.62 103 PRO A O 1
ATOM 806 N N . ASN A 1 104 ? -4.647 -8.185 19.867 1.00 82.19 104 ASN A N 1
ATOM 807 C CA . ASN A 1 104 ? -5.353 -6.936 20.125 1.00 82.19 104 ASN A CA 1
ATOM 808 C C . ASN A 1 104 ? -5.383 -6.150 18.810 1.00 82.19 104 ASN A C 1
ATOM 810 O O . ASN A 1 104 ? -4.384 -5.506 18.474 1.00 82.19 104 ASN A O 1
ATOM 814 N N . PRO A 1 105 ? -6.459 -6.261 18.013 1.00 87.00 105 PRO A N 1
ATOM 815 C CA . PRO A 1 105 ? -6.478 -5.691 16.680 1.00 87.00 105 PRO A CA 1
ATOM 816 C C . PRO A 1 105 ? -6.413 -4.167 16.750 1.00 87.00 105 PRO A C 1
ATOM 818 O O . PRO A 1 105 ? -7.277 -3.514 17.329 1.00 87.00 105 PRO A O 1
ATOM 821 N N . VAL A 1 106 ? -5.385 -3.601 16.123 1.00 91.94 106 VAL A N 1
ATOM 822 C CA . VAL A 1 106 ? -5.204 -2.152 16.010 1.00 91.94 106 VAL A CA 1
ATOM 823 C C . VAL A 1 106 ? -5.550 -1.726 14.598 1.00 91.94 106 VAL A C 1
ATOM 825 O O . VAL A 1 106 ? -5.035 -2.292 13.631 1.00 91.94 106 VAL A O 1
ATOM 828 N N . VAL A 1 107 ? -6.397 -0.709 14.497 1.00 94.44 107 VAL A N 1
ATOM 829 C CA . VAL A 1 107 ? -6.710 -0.010 13.256 1.00 9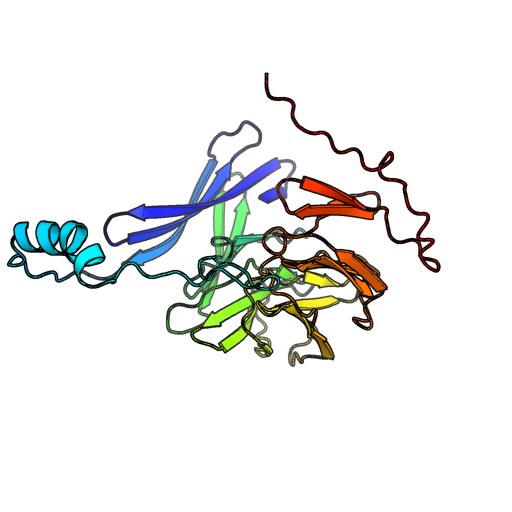4.44 107 VAL A CA 1
ATOM 830 C C . VAL A 1 107 ? -5.740 1.153 13.118 1.00 94.44 107 VAL A C 1
ATOM 832 O O . VAL A 1 107 ? -5.779 2.080 13.918 1.00 94.44 107 VAL A O 1
ATOM 835 N N . VAL A 1 108 ? -4.858 1.115 12.126 1.00 95.19 108 VAL A N 1
ATOM 836 C CA . VAL A 1 108 ? -3.919 2.205 11.849 1.00 95.19 108 VAL A CA 1
ATOM 837 C C . VAL A 1 108 ? -4.399 2.987 10.638 1.00 95.19 108 VAL A C 1
ATOM 839 O O . VAL A 1 108 ? -4.653 2.407 9.585 1.00 95.19 108 VAL A O 1
ATOM 842 N N . VAL A 1 109 ? -4.500 4.302 10.788 1.00 95.50 109 VAL A N 1
ATOM 843 C CA . VAL A 1 109 ? -4.950 5.243 9.766 1.00 95.50 109 VAL A CA 1
ATOM 844 C C . VAL A 1 109 ? -3.804 6.187 9.427 1.00 95.50 109 VAL A C 1
ATOM 846 O O . VAL A 1 109 ? -3.268 6.858 10.310 1.00 95.50 109 VAL A O 1
ATOM 849 N N . ALA A 1 110 ? -3.437 6.241 8.149 1.00 94.19 110 ALA A N 1
ATOM 850 C CA . ALA A 1 110 ? -2.595 7.305 7.617 1.00 94.19 110 ALA A CA 1
ATOM 851 C C . ALA A 1 110 ? -3.504 8.442 7.142 1.00 94.19 110 ALA A C 1
ATOM 853 O O . ALA A 1 110 ? -4.309 8.244 6.230 1.00 94.19 110 ALA A O 1
ATOM 854 N N . ASP A 1 111 ? -3.392 9.625 7.750 1.00 92.06 111 ASP A N 1
ATOM 855 C CA . ASP A 1 111 ? -4.318 10.732 7.467 1.00 92.06 111 ASP A CA 1
ATOM 856 C C . ASP A 1 111 ? -4.060 11.444 6.131 1.00 92.06 111 ASP A C 1
ATOM 858 O O . ASP A 1 111 ? -4.772 12.383 5.780 1.00 92.06 111 ASP A O 1
ATOM 862 N N . ASN A 1 112 ? -3.051 10.982 5.380 1.00 89.38 112 ASN A N 1
ATOM 863 C CA . ASN A 1 112 ? -2.597 11.571 4.121 1.00 89.38 112 ASN A CA 1
ATOM 864 C C . ASN A 1 112 ? -2.256 13.071 4.247 1.00 89.38 112 ASN A C 1
ATOM 866 O O . ASN A 1 112 ? -2.354 13.817 3.273 1.00 89.38 112 ASN A O 1
ATOM 870 N N . ASN A 1 113 ? -1.883 13.505 5.455 1.00 88.62 113 ASN A N 1
ATOM 871 C CA . ASN A 1 113 ? -1.417 14.847 5.751 1.00 88.62 113 ASN A CA 1
ATOM 872 C C . ASN A 1 113 ? -0.131 14.830 6.586 1.00 88.62 113 ASN A C 1
ATOM 874 O O . ASN A 1 113 ? 0.923 15.135 6.046 1.00 88.62 113 ASN A O 1
ATOM 878 N N . GLN A 1 114 ? -0.195 14.493 7.879 1.00 91.31 114 GLN A N 1
ATOM 879 C CA . GLN A 1 114 ? 0.943 14.588 8.814 1.00 91.31 114 GLN A CA 1
ATOM 880 C C . GLN A 1 114 ? 0.959 13.518 9.906 1.00 91.31 114 GLN A C 1
ATOM 882 O O . GLN A 1 114 ? 1.964 13.391 10.612 1.00 91.31 114 GLN A O 1
ATOM 887 N N . HIS A 1 115 ? -0.123 12.759 10.078 1.00 93.50 115 HIS A N 1
ATOM 888 C CA . HIS A 1 115 ? -0.274 11.860 11.210 1.00 93.50 115 HIS A CA 1
ATOM 889 C C . HIS A 1 115 ? -0.506 10.415 10.791 1.00 93.50 115 HIS A C 1
ATOM 891 O O . HIS A 1 115 ? -1.221 10.102 9.838 1.00 93.50 115 HIS A O 1
ATOM 897 N N . LEU A 1 116 ? 0.058 9.531 11.607 1.00 94.12 116 LEU A N 1
ATOM 898 C CA . LEU A 1 116 ? -0.316 8.131 11.678 1.00 94.12 116 LEU A CA 1
ATOM 899 C C . LEU A 1 116 ? -1.004 7.883 13.017 1.00 94.12 116 LEU A C 1
ATOM 901 O O . LEU A 1 116 ? -0.403 8.105 14.072 1.00 94.12 116 LEU A O 1
ATOM 905 N N . ILE A 1 117 ? -2.256 7.447 12.969 1.00 96.19 117 ILE A N 1
ATOM 906 C CA . ILE A 1 117 ? -3.108 7.285 14.144 1.00 96.19 117 ILE A CA 1
ATOM 907 C C . ILE A 1 117 ? -3.445 5.810 14.306 1.00 96.19 117 ILE A C 1
ATOM 909 O O . ILE A 1 117 ? -3.806 5.153 13.335 1.00 96.19 117 ILE A O 1
ATOM 913 N N . GLY A 1 118 ? -3.330 5.282 15.519 1.00 95.50 118 GLY A N 1
ATOM 914 C CA . GLY A 1 118 ? -3.779 3.938 15.859 1.00 95.50 118 GLY A CA 1
ATOM 915 C C . GLY A 1 118 ? -4.995 3.981 16.766 1.00 95.50 118 GLY A C 1
ATOM 916 O O . GLY A 1 118 ? -4.978 4.682 17.774 1.00 95.50 118 GLY A O 1
ATOM 917 N N . TYR A 1 119 ? -6.005 3.178 16.458 1.00 95.75 119 TYR A N 1
ATOM 918 C CA . TYR A 1 119 ? -7.190 2.980 17.280 1.00 95.75 119 TYR A CA 1
ATOM 919 C C . TYR A 1 119 ? -7.299 1.526 17.725 1.00 95.75 119 TYR A C 1
ATOM 921 O O . TYR A 1 119 ? -7.066 0.603 16.942 1.00 95.75 119 TYR A O 1
ATOM 929 N N . ASN A 1 120 ? -7.717 1.326 18.969 1.00 93.81 120 ASN A N 1
ATOM 930 C CA . ASN A 1 120 ? -8.424 0.115 19.350 1.00 93.81 120 ASN A CA 1
ATOM 931 C C . ASN A 1 120 ? -9.899 0.273 18.966 1.00 93.81 120 ASN A C 1
ATOM 933 O O . ASN A 1 120 ? -10.418 1.391 18.959 1.00 93.81 120 ASN A O 1
ATOM 937 N N . PHE A 1 121 ? -10.576 -0.833 18.684 1.00 92.50 121 PHE A N 1
ATOM 938 C CA . PHE A 1 121 ? -12.011 -0.837 18.436 1.00 92.50 121 PHE A CA 1
ATOM 939 C C . PHE A 1 121 ? -12.693 -1.869 19.326 1.00 92.50 121 PHE A C 1
ATOM 941 O O . PHE A 1 121 ? -12.258 -3.018 19.382 1.00 92.50 121 PHE A O 1
ATOM 948 N N . SER A 1 122 ? -13.777 -1.470 19.990 1.00 91.00 122 SER A N 1
ATOM 949 C CA . SER A 1 122 ? -14.686 -2.401 20.659 1.00 91.00 122 SER A CA 1
ATOM 950 C C . SER A 1 122 ? -16.133 -2.158 20.215 1.00 91.00 122 SER A C 1
ATOM 952 O O . SER A 1 122 ? -16.515 -1.007 20.003 1.00 91.00 122 SER A O 1
ATOM 954 N N . PRO A 1 123 ? -16.972 -3.203 20.108 1.00 89.19 123 PRO A N 1
ATOM 955 C CA . PRO A 1 123 ? -18.372 -3.051 19.700 1.00 89.19 123 PRO A CA 1
ATOM 956 C C . PRO A 1 123 ? -19.199 -2.139 20.613 1.00 89.19 123 PRO A C 1
ATOM 958 O O . PRO A 1 123 ? -20.169 -1.537 20.166 1.00 89.19 123 PRO A O 1
ATOM 961 N N . THR A 1 124 ? -18.839 -2.061 21.896 1.00 91.00 124 THR A N 1
ATOM 962 C CA . THR A 1 124 ? -19.565 -1.296 22.919 1.00 91.00 124 THR A CA 1
ATOM 963 C C . THR A 1 124 ? -18.955 0.078 23.185 1.00 91.00 124 THR A C 1
ATOM 965 O O . THR A 1 124 ? -19.684 0.995 23.553 1.00 91.00 124 THR A O 1
ATOM 968 N N . GLY A 1 125 ? -17.639 0.230 23.010 1.00 91.00 125 GLY A N 1
ATOM 969 C CA . GLY A 1 125 ? -16.910 1.472 23.282 1.00 91.00 125 GLY A CA 1
ATOM 970 C C . GLY A 1 125 ? -16.482 2.251 22.038 1.00 91.00 125 GLY A C 1
ATOM 971 O O . GLY A 1 125 ? -15.988 3.366 22.171 1.00 91.00 125 GLY A O 1
ATOM 972 N N . GLY A 1 126 ? -16.651 1.690 20.839 1.00 94.00 126 GLY A N 1
ATOM 973 C CA . GLY A 1 126 ? -16.242 2.319 19.589 1.00 94.00 126 GLY A CA 1
ATOM 974 C C . GLY A 1 126 ? -14.727 2.414 19.443 1.00 94.00 126 GLY A C 1
ATOM 975 O O . GLY A 1 126 ? -13.986 1.525 19.875 1.00 94.00 126 GLY A O 1
ATOM 976 N N . PHE A 1 127 ? -14.269 3.487 18.798 1.00 96.00 127 PHE A N 1
ATOM 977 C CA . PHE A 1 127 ? -12.852 3.751 18.575 1.00 96.00 127 PHE A CA 1
ATOM 978 C C . PHE A 1 127 ? -12.218 4.431 19.789 1.00 96.00 127 PHE A C 1
ATOM 980 O O . PHE A 1 127 ? -12.713 5.431 20.297 1.00 96.00 127 PHE A O 1
ATOM 987 N N . THR A 1 128 ? -11.083 3.908 20.243 1.00 96.31 128 THR A N 1
ATOM 988 C CA . THR A 1 128 ? -10.252 4.534 21.279 1.00 96.31 128 THR A CA 1
ATOM 989 C C . THR A 1 128 ? -8.854 4.746 20.722 1.00 96.31 128 THR A C 1
ATOM 991 O O . THR A 1 128 ? -8.198 3.781 20.327 1.00 96.31 128 THR A O 1
ATOM 994 N N . GLU A 1 129 ? -8.398 5.997 20.659 1.00 96.62 129 GLU A N 1
ATOM 995 C CA . GLU A 1 129 ? -7.057 6.326 20.165 1.00 96.62 129 GLU A CA 1
ATOM 996 C C . GLU A 1 129 ? -5.989 5.740 21.102 1.00 96.62 129 GLU A C 1
ATOM 998 O O . GLU A 1 129 ? -5.991 5.986 22.306 1.00 96.62 129 GLU A O 1
ATOM 1003 N N . LEU A 1 130 ? -5.084 4.940 20.540 1.00 94.62 130 LEU A N 1
ATOM 1004 C CA . LEU A 1 130 ? -3.943 4.344 21.238 1.00 94.62 130 LEU A CA 1
ATOM 1005 C C . LEU A 1 130 ? -2.685 5.192 21.077 1.00 94.62 130 LEU A C 1
ATOM 1007 O O . LEU A 1 130 ? -1.888 5.318 22.003 1.00 94.62 130 LEU A O 1
ATOM 1011 N N . PHE A 1 131 ? -2.480 5.726 19.875 1.00 94.81 131 PHE A N 1
ATOM 1012 C CA . PHE A 1 131 ? -1.348 6.583 19.568 1.00 94.81 131 PHE A CA 1
ATOM 1013 C C . PHE A 1 131 ? -1.671 7.509 18.401 1.00 94.81 131 PHE A C 1
ATOM 1015 O O . PHE A 1 131 ? -2.431 7.158 17.499 1.00 94.81 131 PHE A O 1
ATOM 1022 N N . ARG A 1 132 ? -0.975 8.643 18.370 1.00 95.25 132 ARG A N 1
ATOM 1023 C CA . ARG A 1 132 ? -0.896 9.544 17.225 1.00 95.25 132 ARG A CA 1
ATOM 1024 C C . ARG A 1 132 ? 0.542 9.984 17.057 1.00 95.25 132 ARG A C 1
ATOM 1026 O O . ARG A 1 132 ? 1.120 10.613 17.940 1.00 95.25 132 ARG A O 1
ATOM 1033 N N . LYS A 1 133 ? 1.135 9.617 15.926 1.00 93.44 133 LYS A N 1
ATOM 1034 C CA . LYS A 1 133 ? 2.509 9.973 15.584 1.00 93.44 133 LYS A CA 1
ATOM 1035 C C . LYS A 1 133 ? 2.492 11.046 14.508 1.00 93.44 133 LYS A C 1
ATOM 1037 O O . LYS A 1 133 ? 1.978 10.809 13.420 1.00 93.44 133 LYS A O 1
ATOM 1042 N N . HIS A 1 134 ? 3.073 12.199 14.817 1.00 92.44 134 HIS A N 1
ATOM 1043 C CA . HIS A 1 134 ? 3.391 13.221 13.827 1.00 92.44 134 HIS A CA 1
ATOM 1044 C C . HIS A 1 134 ? 4.623 12.776 13.029 1.00 92.44 134 HIS A C 1
ATOM 1046 O O . HIS A 1 134 ? 5.636 12.403 13.623 1.00 92.44 134 HIS A O 1
ATOM 1052 N N . LEU A 1 135 ? 4.512 12.746 11.703 1.00 87.81 135 LEU A N 1
ATOM 1053 C CA . LEU A 1 135 ? 5.524 12.172 10.815 1.00 87.81 135 LEU A CA 1
ATOM 1054 C C . LEU A 1 135 ? 6.344 13.214 10.057 1.00 87.81 135 LEU A C 1
ATOM 1056 O O . LEU A 1 135 ? 7.501 12.951 9.756 1.00 87.81 135 LEU A O 1
ATOM 1060 N N . ALA A 1 136 ? 5.768 14.368 9.733 1.00 82.00 136 ALA A N 1
ATOM 1061 C CA . ALA A 1 136 ? 6.457 15.400 8.970 1.00 82.00 136 ALA A CA 1
ATOM 1062 C C . ALA A 1 136 ? 5.775 16.758 9.133 1.00 82.00 136 ALA A C 1
ATOM 1064 O O . ALA A 1 136 ? 4.566 16.839 9.351 1.00 82.00 136 ALA A O 1
ATOM 1065 N N . THR A 1 137 ? 6.550 17.822 8.938 1.00 78.56 137 THR A N 1
ATOM 1066 C CA . THR A 1 137 ? 6.033 19.178 8.767 1.00 78.56 137 THR A CA 1
ATOM 1067 C C . THR A 1 137 ? 5.678 19.409 7.293 1.00 78.56 137 THR A C 1
ATOM 1069 O O . THR A 1 137 ? 6.464 19.114 6.397 1.00 78.56 137 THR A O 1
ATOM 1072 N N . GLY A 1 138 ? 4.479 19.933 7.022 1.00 82.25 138 GLY A N 1
ATOM 1073 C CA . GLY A 1 138 ? 3.962 20.135 5.656 1.00 82.25 138 GLY A CA 1
ATOM 1074 C C . GLY A 1 138 ? 2.981 19.048 5.202 1.00 82.25 138 GLY A C 1
ATOM 1075 O O . GLY A 1 138 ? 2.624 18.172 5.980 1.00 82.25 138 GLY A O 1
ATOM 1076 N N . GLN A 1 139 ? 2.478 19.142 3.971 1.00 82.56 139 GLN A N 1
ATOM 1077 C CA . GLN A 1 139 ? 1.521 18.168 3.431 1.00 82.56 139 GLN A CA 1
ATOM 1078 C C . GLN A 1 139 ? 2.264 16.979 2.820 1.00 82.56 139 GLN A C 1
ATOM 1080 O O . GLN A 1 139 ? 2.831 17.106 1.733 1.00 82.56 139 GLN A O 1
ATOM 1085 N N . ILE A 1 140 ? 2.246 15.823 3.487 1.00 88.31 140 ILE A N 1
ATOM 1086 C CA . ILE A 1 140 ? 2.814 14.588 2.940 1.00 88.31 140 ILE A CA 1
ATOM 1087 C C . ILE A 1 140 ? 1.718 13.670 2.405 1.00 88.31 140 ILE A C 1
ATOM 1089 O O . ILE A 1 140 ? 0.695 13.448 3.046 1.00 88.31 140 ILE A O 1
ATOM 1093 N N . ARG A 1 141 ? 1.944 13.100 1.217 1.00 89.81 141 ARG A N 1
ATOM 1094 C CA . ARG A 1 141 ? 1.040 12.095 0.644 1.00 89.81 141 ARG A CA 1
ATOM 1095 C C . ARG A 1 141 ? 1.451 10.713 1.116 1.00 89.81 141 ARG A C 1
ATOM 1097 O O . ARG A 1 141 ? 2.575 10.298 0.833 1.00 89.81 141 ARG A O 1
ATOM 1104 N N . MET A 1 142 ? 0.552 10.007 1.787 1.00 91.56 142 MET A N 1
ATOM 1105 C CA . MET A 1 142 ? 0.809 8.717 2.423 1.00 91.56 142 MET A CA 1
ATOM 1106 C C . MET A 1 142 ? 0.004 7.597 1.761 1.00 91.56 142 MET A C 1
ATOM 1108 O O . MET A 1 142 ? -1.154 7.784 1.394 1.00 91.56 142 MET A O 1
ATOM 1112 N N . SER A 1 143 ? 0.608 6.417 1.637 1.00 93.31 143 SER A N 1
ATOM 1113 C CA . SER A 1 143 ? -0.097 5.184 1.279 1.00 93.31 143 SER A CA 1
ATOM 1114 C C . SER A 1 143 ? -0.696 4.491 2.507 1.00 93.31 143 SER A C 1
ATOM 1116 O O . SER A 1 143 ? -0.449 4.899 3.646 1.00 93.31 143 SER A O 1
ATOM 1118 N N . SER A 1 144 ? -1.460 3.412 2.287 1.00 92.56 144 SER A N 1
ATOM 1119 C CA . SER A 1 144 ? -2.021 2.630 3.398 1.00 92.56 144 SER A CA 1
ATOM 1120 C C . SER A 1 144 ? -0.911 2.060 4.269 1.00 92.56 144 SER A C 1
ATOM 1122 O O . SER A 1 144 ? 0.103 1.612 3.721 1.00 92.56 144 SER A O 1
ATOM 1124 N N . PRO A 1 145 ? -1.106 2.005 5.595 1.00 94.44 145 PRO A N 1
ATOM 1125 C CA . PRO A 1 145 ? -0.149 1.373 6.476 1.00 94.44 145 PRO A CA 1
ATOM 1126 C C . PRO A 1 145 ? -0.187 -0.143 6.325 1.00 94.44 145 PRO A C 1
ATOM 1128 O O . PRO A 1 145 ? -1.244 -0.774 6.347 1.00 94.44 145 PRO A O 1
ATOM 1131 N N . THR A 1 146 ? 1.003 -0.724 6.260 1.00 94.06 146 THR A N 1
ATOM 1132 C CA . THR A 1 146 ? 1.224 -2.162 6.351 1.00 94.06 146 THR A CA 1
ATOM 1133 C C . THR A 1 146 ? 1.749 -2.499 7.729 1.00 94.06 146 THR A C 1
ATOM 1135 O O . THR A 1 146 ? 2.753 -1.949 8.181 1.00 94.06 146 THR A O 1
ATOM 1138 N N . LEU A 1 147 ? 1.038 -3.388 8.414 1.00 92.56 147 LEU A N 1
ATOM 1139 C CA . LEU A 1 147 ? 1.320 -3.762 9.792 1.00 92.56 147 LEU A CA 1
ATOM 1140 C C . LEU A 1 147 ? 2.327 -4.911 9.811 1.00 92.56 147 LEU A C 1
ATOM 1142 O O . LEU A 1 147 ? 2.127 -5.936 9.163 1.00 92.56 147 LEU A O 1
ATOM 1146 N N . LEU A 1 148 ? 3.408 -4.731 10.561 1.00 92.19 148 LEU A N 1
ATOM 1147 C CA . LEU A 1 148 ? 4.453 -5.723 10.772 1.00 92.19 148 LEU A CA 1
ATOM 1148 C C . LEU A 1 148 ? 4.127 -6.590 11.989 1.00 92.19 148 LEU A C 1
ATOM 1150 O O . LEU A 1 148 ? 3.523 -6.126 12.954 1.00 92.19 148 LEU A O 1
ATOM 1154 N N . GLN A 1 149 ? 4.660 -7.813 12.012 1.00 88.69 149 GLN A N 1
ATOM 1155 C CA . GLN A 1 149 ? 4.593 -8.689 13.192 1.00 88.69 149 GLN A CA 1
ATOM 1156 C C . GLN A 1 149 ? 5.263 -8.077 14.433 1.00 88.69 149 GLN A C 1
ATOM 1158 O O . GLN A 1 149 ? 4.889 -8.389 15.556 1.00 88.69 149 GLN A O 1
ATOM 1163 N N . SER A 1 150 ? 6.228 -7.171 14.243 1.00 88.25 150 SER A N 1
ATOM 1164 C CA . SER A 1 150 ? 6.881 -6.428 15.328 1.00 88.25 150 SER A CA 1
ATOM 1165 C C . SER A 1 150 ? 5.992 -5.347 15.958 1.00 88.25 150 SER A C 1
ATOM 1167 O O . SER A 1 150 ? 6.468 -4.591 16.800 1.00 88.25 150 SER A O 1
ATOM 1169 N N . GLY A 1 151 ? 4.739 -5.209 15.512 1.00 89.69 151 GLY A N 1
ATOM 1170 C CA . GLY A 1 151 ? 3.820 -4.171 15.966 1.00 89.69 151 GLY A CA 1
ATOM 1171 C C . GLY A 1 151 ? 4.125 -2.786 15.400 1.00 89.69 151 GLY A C 1
ATOM 1172 O O . GLY A 1 151 ? 3.558 -1.813 15.873 1.00 89.69 151 GLY A O 1
ATOM 1173 N N . HIS A 1 152 ? 5.012 -2.657 14.413 1.00 92.62 152 HIS A N 1
ATOM 1174 C CA . HIS A 1 152 ? 5.181 -1.397 13.688 1.00 92.62 152 HIS A CA 1
ATOM 1175 C C . HIS A 1 152 ? 4.208 -1.341 12.513 1.00 92.62 152 HIS A C 1
ATOM 1177 O O . HIS A 1 152 ? 3.845 -2.366 11.943 1.00 92.62 152 HIS A O 1
ATOM 1183 N N . SER A 1 153 ? 3.847 -0.140 12.100 1.00 94.31 153 SER A N 1
ATOM 1184 C CA . SER A 1 153 ? 3.214 0.133 10.814 1.00 94.31 153 SER A CA 1
ATOM 1185 C C . SER A 1 153 ? 4.220 0.808 9.894 1.00 94.31 153 SER A C 1
ATOM 1187 O O . SER A 1 153 ? 5.057 1.592 10.343 1.00 94.31 153 SER A O 1
ATOM 1189 N N . VAL A 1 154 ? 4.160 0.492 8.604 1.00 94.88 154 VAL A N 1
ATOM 1190 C CA . VAL A 1 154 ? 5.022 1.079 7.574 1.00 94.88 154 VAL A CA 1
ATOM 1191 C C . VAL A 1 154 ? 4.159 1.657 6.472 1.00 94.88 154 VAL A C 1
ATOM 1193 O O . VAL A 1 154 ? 3.249 0.991 5.986 1.00 94.88 154 VAL A O 1
ATOM 1196 N N . ILE A 1 155 ? 4.475 2.878 6.065 1.00 94.88 155 ILE A N 1
ATOM 1197 C CA . ILE A 1 155 ? 3.816 3.577 4.963 1.00 94.88 155 ILE A CA 1
ATOM 1198 C C . ILE A 1 155 ? 4.859 4.037 3.952 1.00 94.88 155 ILE A C 1
ATOM 1200 O O . ILE A 1 155 ? 6.013 4.283 4.311 1.00 94.88 155 ILE A O 1
ATOM 1204 N N . SER A 1 156 ? 4.428 4.210 2.708 1.00 94.62 156 SER A N 1
ATOM 1205 C CA . SER A 1 156 ? 5.147 5.030 1.736 1.00 94.62 156 SER A CA 1
ATOM 1206 C C . SER A 1 156 ? 4.650 6.465 1.874 1.00 94.62 156 SER A C 1
ATOM 1208 O O . SER A 1 156 ? 3.441 6.691 1.871 1.00 94.62 156 SER A O 1
ATOM 1210 N N . ALA A 1 157 ? 5.556 7.427 1.998 1.00 93.00 157 ALA A N 1
ATOM 1211 C CA . ALA A 1 157 ? 5.237 8.847 2.088 1.00 93.00 157 ALA A CA 1
ATOM 1212 C C . ALA A 1 157 ? 5.987 9.635 1.013 1.00 93.00 157 ALA A C 1
ATOM 1214 O O . ALA A 1 157 ? 7.090 9.256 0.627 1.00 93.00 157 ALA A O 1
ATOM 1215 N N . ASN A 1 158 ? 5.397 10.729 0.534 1.00 91.62 158 ASN A N 1
ATOM 1216 C CA . ASN A 1 158 ? 5.998 11.603 -0.472 1.00 91.62 158 ASN A CA 1
ATOM 1217 C C . ASN A 1 158 ? 5.795 13.071 -0.102 1.00 91.62 158 ASN A C 1
ATOM 1219 O O . ASN A 1 158 ? 4.698 13.457 0.308 1.00 91.62 158 ASN A O 1
ATOM 1223 N N . TYR A 1 159 ? 6.822 13.880 -0.333 1.00 88.81 159 TYR A N 1
ATOM 1224 C CA . TYR A 1 159 ? 6.829 15.329 -0.151 1.00 88.81 159 TYR A CA 1
ATOM 1225 C C . TYR A 1 159 ? 7.737 15.945 -1.205 1.00 88.81 159 TYR A C 1
ATOM 1227 O O . TYR A 1 159 ? 8.899 15.559 -1.316 1.00 88.81 159 TYR A O 1
ATOM 1235 N N . GLY A 1 160 ? 7.212 16.876 -2.005 1.00 85.94 160 GLY A N 1
ATOM 1236 C CA . GLY A 1 160 ? 7.940 17.324 -3.191 1.00 85.94 160 GLY A CA 1
ATOM 1237 C C . GLY A 1 160 ? 8.397 16.112 -4.006 1.00 85.94 160 GLY A C 1
ATOM 1238 O O . GLY A 1 160 ? 7.641 15.143 -4.135 1.00 85.94 160 GLY A O 1
ATOM 1239 N N . ASP A 1 161 ? 9.614 16.143 -4.536 1.00 84.75 161 ASP A N 1
ATOM 1240 C CA . ASP A 1 161 ? 10.178 15.082 -5.385 1.00 84.75 161 ASP A CA 1
ATOM 1241 C C . ASP A 1 161 ? 10.795 13.904 -4.619 1.00 84.75 161 ASP A C 1
ATOM 1243 O O . ASP A 1 161 ? 11.286 12.952 -5.225 1.00 84.75 161 ASP A O 1
ATOM 1247 N N . GLU A 1 162 ? 10.698 13.922 -3.293 1.00 88.62 162 GLU A N 1
ATOM 1248 C CA . GLU A 1 162 ? 11.280 12.918 -2.414 1.00 88.62 162 GLU A CA 1
ATOM 1249 C C . GLU A 1 162 ? 10.223 11.929 -1.897 1.00 88.62 162 GLU A C 1
ATOM 1251 O O . GLU A 1 162 ? 9.029 12.238 -1.776 1.00 88.62 162 GLU A O 1
ATOM 1256 N N . GLY A 1 163 ? 10.676 10.702 -1.627 1.00 92.31 163 GLY A N 1
ATOM 1257 C CA . GLY A 1 163 ? 9.872 9.615 -1.086 1.00 92.31 163 GLY A CA 1
ATOM 1258 C C . GLY A 1 163 ? 10.566 8.930 0.091 1.00 92.31 163 GLY A C 1
ATOM 1259 O O . GLY A 1 163 ? 11.793 8.838 0.156 1.00 92.31 163 GLY A O 1
ATOM 1260 N N . TRP A 1 164 ? 9.774 8.406 1.022 1.00 94.38 164 TRP A N 1
ATOM 1261 C CA . TRP A 1 164 ? 10.269 7.720 2.213 1.00 94.38 164 TRP A CA 1
ATOM 1262 C C . TRP A 1 164 ? 9.420 6.505 2.563 1.00 94.38 164 TRP A C 1
ATOM 1264 O O . TRP A 1 164 ? 8.210 6.489 2.346 1.00 94.38 164 TRP A O 1
ATOM 1274 N N . LEU A 1 165 ? 10.051 5.514 3.193 1.00 94.75 165 LEU A N 1
ATOM 1275 C CA . LEU A 1 165 ? 9.357 4.555 4.044 1.00 94.75 165 LEU A CA 1
ATOM 1276 C C . LEU A 1 165 ? 9.418 5.026 5.490 1.00 94.75 165 LEU A C 1
ATOM 1278 O O . LEU A 1 165 ? 10.456 4.928 6.158 1.00 94.75 165 LEU A O 1
ATOM 1282 N N . LEU A 1 166 ? 8.278 5.491 5.984 1.00 93.69 166 LEU A N 1
ATOM 1283 C CA . LEU A 1 166 ? 8.120 5.926 7.365 1.00 93.69 166 LEU A CA 1
ATOM 1284 C C . LEU A 1 166 ? 7.594 4.770 8.213 1.00 93.69 166 LEU A C 1
ATOM 1286 O O . LEU A 1 166 ? 7.005 3.816 7.701 1.00 93.69 166 LEU A O 1
ATOM 1290 N N . SER A 1 167 ? 7.858 4.822 9.516 1.00 92.62 167 SER A N 1
ATOM 1291 C CA . SER A 1 167 ? 7.317 3.850 10.468 1.00 92.62 167 SER A CA 1
ATOM 1292 C C . SER A 1 167 ? 6.612 4.529 11.629 1.00 92.62 167 SER A C 1
ATOM 1294 O O . SER A 1 167 ? 7.043 5.581 12.111 1.00 92.62 167 SER A O 1
ATOM 1296 N N . GLY A 1 168 ? 5.552 3.899 12.115 1.00 89.94 168 GLY A N 1
ATOM 1297 C CA . GLY A 1 168 ? 4.874 4.292 13.341 1.00 89.94 168 GLY A CA 1
ATOM 1298 C C . GLY A 1 168 ? 4.377 3.086 14.123 1.00 89.94 168 GLY A C 1
ATOM 1299 O O . GLY A 1 168 ? 4.767 1.954 13.834 1.00 89.94 168 GLY A O 1
ATOM 1300 N N . GLY A 1 169 ? 3.561 3.356 15.143 1.00 83.75 169 GLY A N 1
ATOM 1301 C CA . GLY A 1 169 ? 3.127 2.377 16.140 1.00 83.75 169 GLY A CA 1
ATOM 1302 C C . GLY A 1 169 ? 2.301 1.203 15.592 1.00 83.75 169 GLY A C 1
ATOM 1303 O O . GLY A 1 169 ? 2.188 1.034 14.373 1.00 83.75 169 GLY A O 1
ATOM 1304 N N . PRO A 1 170 ? 1.685 0.389 16.470 1.00 79.56 170 PRO A N 1
ATOM 1305 C CA . PRO A 1 170 ? 1.612 0.526 17.936 1.00 79.56 170 PRO A CA 1
ATOM 1306 C C . PRO A 1 170 ? 2.916 0.316 18.728 1.00 79.56 170 PRO A C 1
ATOM 1308 O O . PRO A 1 170 ? 2.964 0.656 19.906 1.00 79.56 170 PRO A O 1
ATOM 1311 N N . SER A 1 171 ? 3.984 -0.201 18.122 1.00 86.94 171 SER A N 1
ATOM 1312 C CA . SER A 1 171 ? 5.297 -0.276 18.772 1.00 86.94 171 SER A CA 1
ATOM 1313 C C . SER A 1 171 ? 5.825 1.122 19.153 1.00 86.94 171 SER A C 1
ATOM 1315 O O . SER A 1 171 ? 5.796 2.027 18.315 1.00 86.94 171 SER A O 1
ATOM 1317 N N . PRO A 1 172 ? 6.365 1.313 20.373 1.00 84.25 172 PRO A N 1
ATOM 1318 C CA . PRO A 1 172 ? 6.972 2.580 20.784 1.00 84.25 172 PRO A CA 1
ATOM 1319 C C . PRO A 1 172 ? 8.379 2.788 20.199 1.00 84.25 172 PRO A C 1
ATOM 1321 O O . PRO A 1 172 ? 8.946 3.873 20.323 1.00 84.25 172 PRO A O 1
ATOM 1324 N N . GLN A 1 173 ? 8.980 1.757 19.597 1.00 89.00 173 GLN A N 1
ATOM 1325 C CA . GLN A 1 173 ? 10.321 1.850 19.033 1.00 89.00 173 GLN A CA 1
ATOM 1326 C C . GLN A 1 173 ? 10.301 2.651 17.724 1.00 89.00 173 GLN A C 1
ATOM 1328 O O . GLN A 1 173 ? 9.527 2.377 16.811 1.00 89.00 173 GLN A O 1
ATOM 1333 N N . ASN A 1 174 ? 11.199 3.629 17.607 1.00 87.12 174 ASN A N 1
ATOM 1334 C CA . ASN A 1 174 ? 11.409 4.344 16.354 1.00 87.12 174 ASN A CA 1
ATOM 1335 C C . ASN A 1 174 ? 12.382 3.571 15.464 1.00 87.12 174 ASN A C 1
ATOM 1337 O O . ASN A 1 174 ? 13.446 3.150 15.922 1.00 87.12 174 ASN A O 1
ATOM 1341 N N . TRP A 1 175 ? 12.030 3.406 14.191 1.00 91.62 175 TRP A N 1
ATOM 1342 C CA . TRP A 1 175 ? 12.942 2.887 13.176 1.00 91.62 175 TRP A CA 1
ATOM 1343 C C . TRP A 1 175 ? 13.436 4.009 12.281 1.00 91.62 175 TRP A C 1
ATOM 1345 O O . TRP A 1 175 ? 12.713 4.973 12.025 1.00 91.62 175 TRP A O 1
ATOM 1355 N N . THR A 1 176 ? 14.648 3.841 11.757 1.00 92.19 176 THR A N 1
ATOM 1356 C CA . THR A 1 176 ? 15.216 4.759 10.776 1.00 92.19 176 THR A CA 1
ATOM 1357 C C . THR A 1 176 ? 14.325 4.818 9.536 1.00 92.19 176 THR A C 1
ATOM 1359 O O . THR A 1 176 ? 13.820 3.798 9.041 1.00 92.19 176 THR A O 1
ATOM 1362 N N . GLU A 1 177 ? 14.091 6.032 9.055 1.00 93.31 177 GLU A N 1
ATOM 1363 C CA . GLU A 1 177 ? 13.403 6.302 7.797 1.00 93.31 177 GLU A CA 1
ATOM 1364 C C . GLU A 1 177 ? 14.277 5.867 6.623 1.00 93.31 177 GLU A C 1
ATOM 1366 O O . GLU A 1 177 ? 15.502 5.976 6.671 1.00 93.31 177 GLU A O 1
ATOM 1371 N N . VAL A 1 178 ? 13.656 5.353 5.563 1.00 95.12 178 VAL A N 1
ATOM 1372 C CA . VAL A 1 178 ? 14.393 4.899 4.378 1.00 95.12 178 VAL A CA 1
ATOM 1373 C C . VAL A 1 178 ? 13.990 5.750 3.193 1.00 95.12 178 VAL A C 1
ATOM 1375 O O . VAL A 1 178 ? 12.840 5.690 2.766 1.00 95.12 178 VAL A O 1
ATOM 1378 N N . VAL A 1 179 ? 14.940 6.507 2.646 1.00 94.50 179 VAL A N 1
ATOM 1379 C CA . VAL A 1 179 ? 14.727 7.295 1.429 1.00 94.50 179 VAL A CA 1
ATOM 1380 C C . VAL A 1 179 ? 14.525 6.356 0.240 1.00 94.50 179 VAL A C 1
ATOM 1382 O O . VAL A 1 179 ? 15.328 5.453 -0.026 1.00 94.50 179 VAL A O 1
ATOM 1385 N N . ILE A 1 180 ? 13.441 6.575 -0.491 1.00 93.94 180 ILE A N 1
ATOM 1386 C CA . ILE A 1 180 ? 13.063 5.824 -1.685 1.00 93.94 180 ILE A CA 1
ATOM 1387 C C . ILE A 1 180 ? 12.594 6.789 -2.784 1.00 93.94 180 ILE A C 1
ATOM 1389 O O . ILE A 1 180 ? 12.216 7.919 -2.491 1.00 93.94 180 ILE A O 1
ATOM 1393 N N . PRO A 1 181 ? 12.600 6.380 -4.065 1.00 93.44 181 PRO A N 1
ATOM 1394 C CA . PRO A 1 181 ? 11.893 7.114 -5.097 1.00 93.44 181 PRO A CA 1
ATOM 1395 C C . PRO A 1 181 ? 10.425 7.249 -4.708 1.00 93.44 181 PRO A C 1
ATOM 1397 O O . PRO A 1 181 ? 9.902 6.431 -3.943 1.00 93.44 181 PRO A O 1
ATOM 1400 N N . ARG A 1 182 ? 9.763 8.263 -5.266 1.00 92.50 182 ARG A N 1
ATOM 1401 C CA . ARG A 1 182 ? 8.350 8.529 -5.005 1.00 92.50 182 ARG A CA 1
ATOM 1402 C C . ARG A 1 182 ? 7.521 7.253 -5.111 1.00 92.50 182 ARG A C 1
ATOM 1404 O O . ARG A 1 182 ? 7.429 6.662 -6.184 1.00 92.50 182 ARG A O 1
ATOM 1411 N N . ALA A 1 183 ? 6.893 6.851 -4.016 1.00 91.00 183 ALA A N 1
ATOM 1412 C CA . ALA A 1 183 ? 6.110 5.631 -3.916 1.00 91.00 183 ALA A CA 1
ATOM 1413 C C . ALA A 1 183 ? 4.715 5.948 -3.396 1.00 91.00 183 ALA A C 1
ATOM 1415 O O . ALA A 1 183 ? 4.532 6.455 -2.293 1.00 91.00 183 ALA A O 1
ATOM 1416 N N . ARG A 1 184 ? 3.715 5.643 -4.220 1.00 89.88 184 ARG A N 1
ATOM 1417 C CA . ARG A 1 184 ? 2.291 5.833 -3.902 1.00 89.88 184 ARG A CA 1
ATOM 1418 C C . ARG A 1 184 ? 1.623 4.537 -3.449 1.00 89.88 184 ARG A C 1
ATOM 1420 O O . ARG A 1 184 ? 0.573 4.570 -2.817 1.00 89.88 184 ARG A O 1
ATOM 1427 N N . ALA A 1 185 ? 2.254 3.410 -3.757 1.00 93.50 185 ALA A N 1
ATOM 1428 C CA . ALA A 1 185 ? 1.787 2.090 -3.398 1.00 93.50 185 ALA A CA 1
ATOM 1429 C C . ALA A 1 185 ? 1.942 1.827 -1.893 1.00 93.50 185 ALA A C 1
ATOM 1431 O O . ALA A 1 185 ? 2.926 2.222 -1.255 1.00 93.50 185 ALA A O 1
ATOM 1432 N N . THR A 1 186 ? 0.973 1.107 -1.333 1.00 95.25 186 THR A N 1
ATOM 1433 C CA . THR A 1 186 ? 1.094 0.480 -0.014 1.00 95.25 186 THR A CA 1
ATOM 1434 C C . THR A 1 186 ? 2.241 -0.530 -0.034 1.00 95.25 186 THR A C 1
ATOM 1436 O O . THR A 1 186 ? 2.271 -1.374 -0.936 1.00 95.25 186 THR A O 1
ATOM 1439 N N . PRO A 1 187 ? 3.186 -0.468 0.924 1.00 96.00 187 PRO A N 1
ATOM 1440 C CA . PRO A 1 187 ? 4.234 -1.472 1.029 1.00 96.00 187 PRO A CA 1
ATOM 1441 C C . PRO A 1 187 ? 3.637 -2.862 1.256 1.00 96.00 187 PRO A C 1
ATOM 1443 O O . PRO A 1 187 ? 2.629 -2.989 1.938 1.00 96.00 187 PRO A O 1
ATOM 1446 N N . ALA A 1 188 ? 4.263 -3.920 0.764 1.00 96.19 188 ALA A N 1
ATOM 1447 C CA . ALA A 1 188 ? 3.871 -5.290 1.096 1.00 96.19 188 ALA A CA 1
ATOM 1448 C C . ALA A 1 188 ? 4.905 -5.957 1.999 1.00 96.19 188 ALA A C 1
ATOM 1450 O O . ALA A 1 188 ? 6.045 -5.501 2.098 1.00 96.19 188 ALA A O 1
ATOM 1451 N N . LEU A 1 189 ? 4.519 -7.071 2.618 1.00 95.31 189 LEU A N 1
ATOM 1452 C CA . LEU A 1 189 ? 5.439 -7.929 3.352 1.00 95.31 189 LEU A CA 1
ATOM 1453 C C . LEU A 1 189 ? 5.652 -9.231 2.611 1.00 95.31 189 LEU A C 1
ATOM 1455 O O . LEU A 1 189 ? 4.715 -9.877 2.151 1.00 95.31 189 LEU A O 1
ATOM 1459 N N . THR A 1 190 ? 6.913 -9.613 2.534 1.00 95.19 190 THR A N 1
ATOM 1460 C CA . THR A 1 190 ? 7.306 -10.962 2.145 1.00 95.19 190 THR A CA 1
ATOM 1461 C C . THR A 1 190 ? 7.182 -11.905 3.334 1.00 95.19 190 THR A C 1
ATOM 1463 O O . THR A 1 190 ? 7.178 -11.482 4.491 1.00 95.19 190 THR A O 1
ATOM 1466 N N . ASN A 1 191 ? 7.108 -13.206 3.058 1.00 91.69 191 ASN A N 1
ATOM 1467 C CA . ASN A 1 191 ? 7.016 -14.222 4.107 1.00 91.69 191 ASN A CA 1
ATOM 1468 C C . ASN A 1 191 ? 8.258 -14.270 5.019 1.00 91.69 191 ASN A C 1
ATOM 1470 O O . ASN A 1 191 ? 8.160 -14.709 6.158 1.00 91.69 191 ASN A O 1
ATOM 1474 N N . ASP A 1 192 ? 9.417 -13.806 4.544 1.00 91.31 192 ASP A N 1
ATOM 1475 C CA . ASP A 1 192 ? 10.630 -13.656 5.356 1.00 91.31 192 ASP A CA 1
ATOM 1476 C C . ASP A 1 192 ? 10.722 -12.291 6.062 1.00 91.31 192 ASP A C 1
ATOM 1478 O O . ASP A 1 192 ? 11.765 -11.931 6.604 1.00 91.31 192 ASP A O 1
ATOM 1482 N N . GLY A 1 193 ? 9.627 -11.529 6.075 1.00 93.06 193 GLY A N 1
ATOM 1483 C CA . GLY A 1 193 ? 9.473 -10.308 6.855 1.00 93.06 193 GLY A CA 1
ATOM 1484 C C . GLY A 1 193 ? 9.969 -9.040 6.172 1.00 93.06 193 GLY A C 1
ATOM 1485 O O . GLY A 1 193 ? 9.681 -7.963 6.677 1.00 93.06 193 GLY A O 1
ATOM 1486 N N . ARG A 1 194 ? 10.649 -9.105 5.020 1.00 96.56 194 ARG A N 1
ATOM 1487 C CA . ARG A 1 194 ? 11.122 -7.895 4.324 1.00 96.56 194 ARG A CA 1
ATOM 1488 C C . ARG A 1 194 ? 9.953 -7.062 3.810 1.00 96.56 194 ARG A C 1
ATOM 1490 O O . ARG A 1 194 ? 8.940 -7.602 3.354 1.00 96.56 194 ARG A O 1
ATOM 1497 N N . ILE A 1 195 ? 10.152 -5.750 3.806 1.00 97.62 195 ILE A N 1
ATOM 1498 C CA . ILE A 1 195 ? 9.215 -4.780 3.245 1.00 97.62 195 ILE A CA 1
ATOM 1499 C C . ILE A 1 195 ? 9.506 -4.633 1.755 1.00 97.62 195 ILE A C 1
ATOM 1501 O O . ILE A 1 195 ? 10.648 -4.388 1.367 1.00 97.62 195 ILE A O 1
ATOM 1505 N N . ILE A 1 196 ? 8.475 -4.742 0.924 1.00 98.12 196 ILE A N 1
ATOM 1506 C CA . ILE A 1 196 ? 8.550 -4.445 -0.503 1.00 98.12 196 ILE A CA 1
ATOM 1507 C C . ILE A 1 196 ? 7.847 -3.122 -0.761 1.00 98.12 196 ILE A C 1
ATOM 1509 O O . ILE A 1 196 ? 6.667 -2.972 -0.453 1.00 98.12 196 ILE A O 1
ATOM 1513 N N . SER A 1 197 ? 8.569 -2.178 -1.353 1.00 97.12 197 SER A N 1
ATOM 1514 C CA . SER A 1 197 ? 8.025 -0.906 -1.821 1.00 97.12 197 SER A CA 1
ATOM 1515 C C . SER A 1 197 ? 8.027 -0.867 -3.340 1.00 97.12 197 SER A C 1
ATOM 1517 O O . SER A 1 197 ? 8.966 -1.361 -3.967 1.00 97.12 197 SER A O 1
ATOM 1519 N N . VAL A 1 198 ? 7.008 -0.237 -3.921 1.00 96.75 198 VAL A N 1
ATOM 1520 C CA . VAL A 1 198 ? 6.923 0.009 -5.361 1.00 96.75 198 VAL A CA 1
ATOM 1521 C C . VAL A 1 198 ? 6.791 1.507 -5.602 1.00 96.75 198 VAL A C 1
ATOM 1523 O O . VAL A 1 198 ? 5.870 2.157 -5.103 1.00 96.75 198 VAL A O 1
ATOM 1526 N N . ALA A 1 199 ? 7.756 2.055 -6.329 1.00 95.44 199 ALA A N 1
ATOM 1527 C CA . ALA A 1 199 ? 7.784 3.451 -6.724 1.00 95.44 199 ALA A CA 1
ATOM 1528 C C . ALA A 1 199 ? 6.948 3.705 -7.986 1.00 95.44 199 ALA A C 1
ATOM 1530 O O . ALA A 1 199 ? 6.663 2.783 -8.753 1.00 95.44 199 ALA A O 1
ATOM 1531 N N . ARG A 1 200 ? 6.574 4.975 -8.205 1.00 94.50 200 ARG A N 1
ATOM 1532 C CA . ARG A 1 200 ? 5.751 5.406 -9.344 1.00 94.50 200 ARG A CA 1
ATOM 1533 C C . ARG A 1 200 ? 6.380 5.039 -10.678 1.00 94.50 200 ARG A C 1
ATOM 1535 O O . ARG A 1 200 ? 5.659 4.638 -11.575 1.00 94.50 200 ARG A O 1
ATOM 1542 N N . ASP A 1 201 ? 7.700 5.126 -10.776 1.00 95.31 201 ASP A N 1
ATOM 1543 C CA . ASP A 1 201 ? 8.493 4.788 -11.964 1.00 95.31 201 ASP A CA 1
ATOM 1544 C C . ASP A 1 201 ? 8.582 3.272 -12.250 1.00 95.31 201 ASP A C 1
ATOM 1546 O O . ASP A 1 201 ? 9.247 2.851 -13.197 1.00 95.31 201 ASP A O 1
ATOM 1550 N N . GLY A 1 202 ? 7.938 2.435 -11.429 1.00 96.75 202 GLY A N 1
ATOM 1551 C CA . GLY A 1 202 ? 8.017 0.982 -11.534 1.00 96.75 202 GLY A CA 1
ATOM 1552 C C . GLY A 1 202 ? 9.239 0.373 -10.855 1.00 96.75 202 GLY A C 1
ATOM 1553 O O . GLY A 1 202 ? 9.497 -0.814 -11.043 1.00 96.75 202 GLY A O 1
ATOM 1554 N N . THR A 1 203 ? 10.010 1.132 -10.074 1.00 97.94 203 THR A N 1
ATOM 1555 C CA . THR A 1 203 ? 11.108 0.571 -9.283 1.00 97.94 203 THR A CA 1
ATOM 1556 C C . THR A 1 203 ? 10.559 -0.187 -8.074 1.00 97.94 203 THR A C 1
ATOM 1558 O O . THR A 1 203 ? 9.898 0.383 -7.205 1.00 97.94 203 THR A O 1
ATOM 1561 N N . VAL A 1 204 ? 10.884 -1.474 -7.971 1.00 98.38 204 VAL A N 1
ATOM 1562 C CA . VAL A 1 204 ? 10.568 -2.327 -6.819 1.00 98.38 204 VAL A CA 1
ATOM 1563 C C . VAL A 1 204 ? 11.795 -2.419 -5.922 1.00 98.38 204 VAL A C 1
ATOM 1565 O O . VAL A 1 204 ? 12.878 -2.762 -6.392 1.00 98.38 204 VAL A O 1
ATOM 1568 N N . ARG A 1 205 ? 11.637 -2.145 -4.625 1.00 98.19 205 ARG A N 1
ATOM 1569 C CA . ARG A 1 205 ? 12.712 -2.223 -3.624 1.00 98.19 205 ARG A CA 1
ATOM 1570 C C . ARG A 1 205 ? 12.356 -3.170 -2.494 1.00 98.19 205 ARG A C 1
ATOM 1572 O O . ARG A 1 205 ? 11.258 -3.091 -1.951 1.00 98.19 205 ARG A O 1
ATOM 1579 N N . ALA A 1 206 ? 13.319 -3.996 -2.097 1.00 98.06 206 ALA A N 1
ATOM 1580 C CA . ALA A 1 206 ? 13.266 -4.756 -0.856 1.00 98.06 206 ALA A CA 1
ATOM 1581 C C . ALA A 1 206 ? 14.019 -4.002 0.243 1.00 98.06 206 ALA A C 1
ATOM 1583 O O . ALA A 1 206 ? 15.147 -3.544 0.039 1.00 98.06 206 ALA A O 1
ATOM 1584 N N . VAL A 1 207 ? 13.401 -3.895 1.413 1.00 97.75 207 VAL A N 1
ATOM 1585 C CA . VAL A 1 207 ? 13.917 -3.179 2.579 1.00 97.75 207 VAL A CA 1
ATOM 1586 C C . VAL A 1 207 ? 13.901 -4.109 3.787 1.00 97.75 207 VAL A C 1
ATOM 1588 O O . VAL A 1 207 ? 12.940 -4.852 4.006 1.00 97.75 207 VAL A O 1
ATOM 1591 N N . SER A 1 208 ? 14.986 -4.099 4.557 1.00 95.88 208 SER A N 1
ATOM 1592 C CA . SER A 1 208 ? 15.109 -4.910 5.769 1.00 95.88 208 SER A CA 1
ATOM 1593 C C . SER A 1 208 ? 14.137 -4.458 6.868 1.00 95.88 208 SER A C 1
ATOM 1595 O O . SER A 1 208 ? 13.771 -3.286 6.961 1.00 95.88 208 SER A O 1
ATOM 1597 N N . THR A 1 209 ? 13.721 -5.390 7.728 1.00 91.75 209 THR A N 1
ATOM 1598 C CA . THR A 1 209 ? 12.908 -5.120 8.926 1.00 91.75 209 THR A CA 1
ATOM 1599 C C . THR A 1 209 ? 13.750 -5.212 10.187 1.00 91.75 209 THR A C 1
ATOM 1601 O O . THR A 1 209 ? 13.670 -6.170 10.954 1.00 91.75 209 THR A O 1
ATOM 1604 N N . SER A 1 210 ? 14.588 -4.204 10.386 1.00 90.25 210 SER A N 1
ATOM 1605 C CA . SER A 1 210 ? 15.379 -3.991 11.597 1.00 90.25 210 SER A CA 1
ATOM 1606 C C . SER A 1 210 ? 15.308 -2.510 11.981 1.00 90.25 210 SER A C 1
ATOM 1608 O O . SER A 1 210 ? 14.904 -1.703 11.152 1.00 90.25 210 SER A O 1
ATOM 1610 N N . PRO A 1 211 ? 15.702 -2.097 13.196 1.00 87.25 211 PRO A N 1
ATOM 1611 C CA . PRO A 1 211 ? 15.705 -0.676 13.550 1.00 87.25 211 PRO A CA 1
ATOM 1612 C C . PRO A 1 211 ? 16.520 0.201 12.581 1.00 87.25 211 PRO A C 1
ATOM 1614 O O . PRO A 1 211 ? 16.085 1.298 12.238 1.00 87.25 211 PRO A O 1
ATOM 1617 N N . ASN A 1 212 ? 17.638 -0.325 12.066 1.00 90.62 212 ASN A N 1
ATOM 1618 C CA . ASN A 1 212 ? 18.506 0.322 11.075 1.00 90.62 212 ASN A CA 1
ATOM 1619 C C . ASN A 1 212 ? 18.168 -0.167 9.659 1.00 90.62 212 ASN A C 1
ATOM 1621 O O . ASN A 1 212 ? 18.976 -0.839 9.011 1.00 90.62 212 ASN A O 1
ATOM 1625 N N . ARG A 1 213 ? 16.942 0.105 9.208 1.00 92.50 213 ARG A N 1
ATOM 1626 C CA . ARG A 1 213 ? 16.456 -0.359 7.903 1.00 92.50 213 ARG A CA 1
ATOM 1627 C C . ARG A 1 213 ? 17.313 0.166 6.760 1.00 92.50 213 ARG A C 1
ATOM 1629 O O . ARG A 1 213 ? 17.685 1.336 6.728 1.00 92.50 213 ARG A O 1
ATOM 1636 N N . THR A 1 214 ? 17.540 -0.688 5.774 1.00 95.12 214 THR A N 1
ATOM 1637 C CA . THR A 1 214 ? 18.266 -0.350 4.549 1.00 95.12 214 THR A CA 1
ATOM 1638 C C . THR A 1 214 ? 17.620 -1.016 3.344 1.00 95.12 214 THR A C 1
ATOM 1640 O O . THR A 1 214 ? 16.956 -2.051 3.459 1.00 95.12 214 THR A O 1
ATOM 1643 N N . VAL A 1 215 ? 17.815 -0.418 2.169 1.00 97.06 215 VAL A N 1
ATOM 1644 C CA . VAL A 1 215 ? 17.484 -1.067 0.899 1.00 97.06 215 VAL A CA 1
ATOM 1645 C C . VAL A 1 215 ? 18.479 -2.204 0.677 1.00 97.06 215 VAL A C 1
ATOM 1647 O O . VAL A 1 215 ? 19.685 -1.979 0.652 1.00 97.06 215 VAL A O 1
ATOM 1650 N N . ILE A 1 216 ? 17.965 -3.419 0.518 1.00 97.25 216 ILE A N 1
ATOM 1651 C CA . ILE A 1 216 ? 18.754 -4.651 0.352 1.00 97.25 216 ILE A CA 1
ATOM 1652 C C . ILE A 1 216 ? 18.655 -5.233 -1.063 1.00 97.25 216 ILE A C 1
ATOM 1654 O O . ILE A 1 216 ? 19.381 -6.163 -1.398 1.00 97.25 216 ILE A O 1
ATOM 1658 N N . GLY A 1 217 ? 17.776 -4.685 -1.904 1.00 97.44 217 GLY A N 1
ATOM 1659 C CA . GLY A 1 217 ? 17.651 -5.049 -3.312 1.00 97.44 217 GLY A CA 1
ATOM 1660 C C . GLY A 1 217 ? 16.725 -4.094 -4.057 1.00 97.44 217 GLY A C 1
ATOM 1661 O O . GLY A 1 217 ? 15.848 -3.476 -3.448 1.00 97.44 217 GLY A O 1
ATOM 1662 N N . SER A 1 218 ? 16.923 -3.967 -5.368 1.00 98.06 218 SER A N 1
ATOM 1663 C CA . SER A 1 218 ? 16.098 -3.124 -6.237 1.00 98.06 218 SER A CA 1
ATOM 1664 C C . SER A 1 218 ? 16.046 -3.689 -7.654 1.00 98.06 218 SER A C 1
ATOM 1666 O O . SER A 1 218 ? 17.050 -4.197 -8.145 1.00 98.06 218 SER A O 1
ATOM 1668 N N . VAL A 1 219 ? 14.906 -3.539 -8.326 1.00 98.38 219 VAL A N 1
ATOM 1669 C CA . VAL A 1 219 ? 14.729 -3.860 -9.750 1.00 98.38 219 VAL A CA 1
ATOM 1670 C C . VAL A 1 219 ? 13.809 -2.827 -10.402 1.00 98.38 219 VAL A C 1
ATOM 1672 O O . VAL A 1 219 ? 12.818 -2.418 -9.802 1.00 98.38 219 VAL A O 1
ATOM 1675 N N . GLY A 1 220 ? 14.152 -2.368 -11.605 1.00 98.19 220 GLY A N 1
ATOM 1676 C CA . GLY A 1 220 ? 13.312 -1.465 -12.397 1.00 98.19 220 GLY A CA 1
ATOM 1677 C C . GLY A 1 220 ? 12.471 -2.251 -13.398 1.00 98.19 220 GLY A C 1
ATOM 1678 O O . GLY A 1 220 ? 13.009 -3.091 -14.114 1.00 98.19 220 GLY A O 1
ATOM 1679 N N . LEU A 1 221 ? 11.163 -1.986 -13.457 1.00 98.00 221 LEU A N 1
ATOM 1680 C CA . LEU A 1 221 ? 10.239 -2.735 -14.322 1.00 98.00 221 LEU A CA 1
ATOM 1681 C C . LEU A 1 221 ? 10.002 -2.109 -15.703 1.00 98.00 221 LEU A C 1
ATOM 1683 O O . LEU A 1 221 ? 9.386 -2.757 -16.554 1.00 98.00 221 LEU A O 1
ATOM 1687 N N . GLY A 1 222 ? 10.482 -0.878 -15.918 1.00 97.00 222 GLY A N 1
ATOM 1688 C CA . GLY A 1 222 ? 10.394 -0.153 -17.191 1.0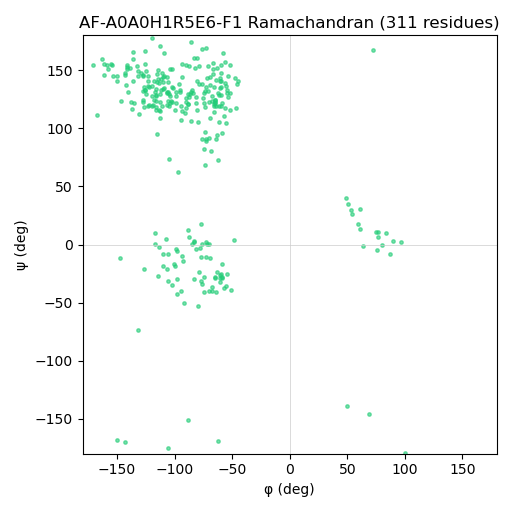0 97.00 222 GLY A CA 1
ATOM 1689 C C . GLY A 1 222 ? 9.019 0.444 -17.509 1.00 97.00 222 GLY A C 1
ATOM 1690 O O . GLY A 1 222 ? 8.798 0.868 -18.642 1.00 97.00 222 GLY A O 1
ATOM 1691 N N . ALA A 1 223 ? 8.094 0.459 -16.546 1.00 97.62 223 ALA A N 1
ATOM 1692 C CA . ALA A 1 223 ? 6.773 1.059 -16.693 1.00 97.62 223 ALA A CA 1
ATOM 1693 C C . ALA A 1 223 ? 6.211 1.507 -15.346 1.00 97.62 223 ALA A C 1
ATOM 1695 O O . ALA A 1 223 ? 6.418 0.835 -14.334 1.00 97.62 223 ALA A O 1
ATOM 1696 N N . GLU A 1 224 ? 5.470 2.612 -15.358 1.00 97.19 224 GLU A N 1
ATOM 1697 C CA . GLU A 1 224 ? 4.926 3.222 -14.156 1.00 97.19 224 GLU A CA 1
ATOM 1698 C C . GLU A 1 224 ? 3.857 2.357 -13.472 1.00 97.19 224 GLU A C 1
ATOM 1700 O O . GLU A 1 224 ? 3.198 1.501 -14.078 1.00 97.19 224 GLU A O 1
ATOM 1705 N N . THR A 1 225 ? 3.682 2.591 -12.172 1.00 96.50 225 THR A N 1
ATOM 1706 C CA . THR A 1 225 ? 2.637 1.971 -11.357 1.00 96.50 225 THR A CA 1
ATOM 1707 C C . THR A 1 225 ? 2.381 2.745 -10.068 1.00 96.50 225 THR A C 1
ATOM 1709 O O . THR A 1 225 ? 3.287 3.284 -9.447 1.00 96.50 225 THR A O 1
ATOM 1712 N N . ILE A 1 226 ? 1.135 2.772 -9.618 1.00 95.31 226 ILE A N 1
ATOM 1713 C CA . ILE A 1 226 ? 0.752 3.179 -8.259 1.00 95.31 226 ILE A CA 1
ATOM 1714 C C . ILE A 1 226 ? 0.094 2.021 -7.501 1.00 95.31 226 ILE A C 1
ATOM 1716 O O . ILE A 1 226 ? -0.309 2.179 -6.348 1.00 95.31 226 ILE A O 1
ATOM 1720 N N . ALA A 1 227 ? -0.015 0.859 -8.145 1.00 95.56 227 ALA A N 1
ATOM 1721 C CA . ALA A 1 227 ? -0.630 -0.326 -7.594 1.00 95.56 227 ALA A CA 1
ATOM 1722 C C . ALA A 1 227 ? 0.280 -0.968 -6.530 1.00 95.56 227 ALA A C 1
ATOM 1724 O O . ALA A 1 227 ? 1.465 -1.204 -6.786 1.00 95.56 227 ALA A O 1
ATOM 1725 N N . PRO A 1 228 ? -0.261 -1.312 -5.349 1.00 95.69 228 PRO A N 1
ATOM 1726 C CA . PRO A 1 228 ? 0.419 -2.191 -4.407 1.00 95.69 228 PRO A CA 1
ATOM 1727 C C . PRO A 1 228 ? 0.845 -3.515 -5.049 1.00 95.69 228 PRO A C 1
ATOM 1729 O O . PRO A 1 228 ? 0.140 -4.079 -5.888 1.00 95.69 228 PRO A O 1
ATOM 1732 N N . VAL A 1 229 ? 1.996 -4.026 -4.615 1.00 96.94 229 VAL A N 1
ATOM 1733 C CA . VAL A 1 229 ? 2.471 -5.365 -4.980 1.00 96.94 229 VAL A CA 1
ATOM 1734 C C . VAL A 1 229 ? 1.708 -6.423 -4.189 1.00 96.94 229 VAL A C 1
ATOM 1736 O O . VAL A 1 229 ? 1.511 -6.287 -2.981 1.00 96.94 229 VAL A O 1
ATOM 1739 N N . ALA A 1 230 ? 1.322 -7.511 -4.850 1.00 97.44 230 ALA A N 1
ATOM 1740 C CA . ALA A 1 230 ? 0.823 -8.692 -4.159 1.00 97.44 230 ALA A CA 1
ATOM 1741 C C . ALA A 1 230 ? 1.992 -9.629 -3.852 1.00 97.44 230 ALA A C 1
ATOM 1743 O O . ALA A 1 230 ? 2.712 -10.049 -4.759 1.00 97.44 230 ALA A O 1
ATOM 1744 N N . ALA A 1 231 ? 2.186 -9.962 -2.579 1.00 96.50 231 ALA A N 1
ATOM 1745 C CA . ALA A 1 231 ? 3.270 -10.829 -2.139 1.00 96.50 231 ALA A CA 1
ATOM 1746 C C . ALA A 1 231 ? 2.741 -12.215 -1.752 1.00 96.50 231 ALA A C 1
ATOM 1748 O O . ALA A 1 231 ? 1.798 -12.343 -0.975 1.00 96.50 231 ALA A O 1
ATOM 1749 N N . SER A 1 232 ? 3.372 -13.255 -2.291 1.00 95.00 232 SER A N 1
ATOM 1750 C CA . SER A 1 232 ? 3.227 -14.639 -1.833 1.00 95.00 232 SER A CA 1
ATOM 1751 C C . SER A 1 232 ? 4.483 -15.071 -1.068 1.00 95.00 232 SER A C 1
ATOM 1753 O O . SER A 1 232 ? 5.416 -14.287 -0.880 1.00 95.00 232 SER A O 1
ATOM 1755 N N . CYS A 1 233 ? 4.554 -16.340 -0.660 1.00 92.88 233 CYS A N 1
ATOM 1756 C CA . CYS A 1 233 ? 5.750 -16.869 -0.003 1.00 92.88 233 CYS A CA 1
ATOM 1757 C C . CYS A 1 233 ? 6.990 -16.892 -0.910 1.00 92.88 233 CYS A C 1
ATOM 1759 O O .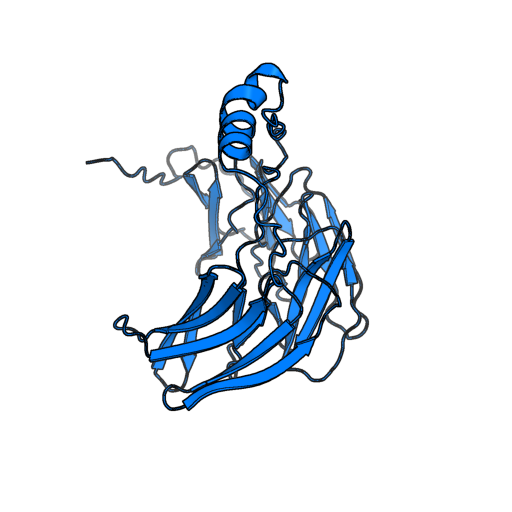 CYS A 1 233 ? 8.106 -16.843 -0.403 1.00 92.88 233 CYS A O 1
ATOM 1761 N N . THR A 1 234 ? 6.807 -17.000 -2.229 1.00 94.31 234 THR A N 1
ATOM 1762 C CA . THR A 1 234 ? 7.903 -17.230 -3.189 1.00 94.31 234 THR A CA 1
ATOM 1763 C C . THR A 1 234 ? 7.961 -16.215 -4.322 1.00 94.31 234 THR A C 1
ATOM 1765 O O . THR A 1 234 ? 9.021 -16.032 -4.906 1.00 94.31 234 THR A O 1
ATOM 1768 N N . HIS A 1 235 ? 6.859 -15.527 -4.618 1.00 96.19 235 HIS A N 1
ATOM 1769 C CA . HIS A 1 235 ? 6.757 -14.584 -5.731 1.00 96.19 235 HIS A CA 1
ATOM 1770 C C . HIS A 1 235 ? 6.118 -13.261 -5.318 1.00 96.19 235 HIS A C 1
ATOM 1772 O O . HIS A 1 235 ? 5.285 -13.218 -4.407 1.00 96.19 235 HIS A O 1
ATOM 1778 N N . LEU A 1 236 ? 6.462 -12.210 -6.053 1.00 98.06 236 LEU A N 1
ATOM 1779 C CA . LEU A 1 236 ? 5.816 -10.904 -6.023 1.00 98.06 236 LEU A CA 1
ATOM 1780 C C . LEU A 1 236 ? 5.126 -10.661 -7.364 1.00 98.06 236 LEU A C 1
ATOM 1782 O O . LEU A 1 236 ? 5.706 -10.955 -8.407 1.00 98.06 236 LEU A O 1
ATOM 1786 N N . PHE A 1 237 ? 3.927 -10.088 -7.341 1.00 98.31 237 PHE A N 1
ATOM 1787 C CA . PHE A 1 237 ? 3.177 -9.731 -8.542 1.00 98.31 237 PHE A CA 1
ATOM 1788 C C . PHE A 1 237 ? 2.950 -8.228 -8.577 1.00 98.31 237 PHE A C 1
ATOM 1790 O O . PHE A 1 237 ? 2.332 -7.666 -7.669 1.00 98.31 237 PHE A O 1
ATOM 1797 N N . VAL A 1 238 ? 3.447 -7.582 -9.627 1.00 98.38 238 VAL A N 1
ATOM 1798 C CA . VAL A 1 238 ? 3.385 -6.130 -9.797 1.00 98.38 238 VAL A CA 1
ATOM 1799 C C . VAL A 1 238 ? 2.608 -5.814 -11.063 1.00 98.38 238 VAL A C 1
ATOM 1801 O O . VAL A 1 238 ? 2.997 -6.215 -12.158 1.00 98.38 238 VAL A O 1
ATOM 1804 N N . SER A 1 239 ? 1.501 -5.095 -10.903 1.00 98.19 239 SER A N 1
ATOM 1805 C CA . SER A 1 239 ? 0.757 -4.511 -12.017 1.00 98.19 239 SER A CA 1
ATOM 1806 C C . SER A 1 239 ? 1.448 -3.214 -12.426 1.00 98.19 239 SER A C 1
ATOM 1808 O O . SER A 1 239 ? 1.596 -2.326 -11.592 1.00 98.19 239 SER A O 1
ATOM 1810 N N . THR A 1 240 ? 1.879 -3.095 -13.677 1.00 98.25 240 THR A N 1
ATOM 1811 C CA . THR A 1 240 ? 2.358 -1.848 -14.292 1.00 98.25 240 THR A CA 1
ATOM 1812 C C . THR A 1 240 ? 1.394 -1.405 -15.386 1.00 98.25 240 THR A C 1
ATOM 1814 O O . THR A 1 240 ? 0.487 -2.153 -15.760 1.00 98.25 240 THR A O 1
ATOM 1817 N N . VAL A 1 241 ? 1.577 -0.198 -15.925 1.00 97.44 241 VAL A N 1
ATOM 1818 C CA . VAL A 1 241 ? 0.767 0.303 -17.053 1.00 97.44 241 VAL A CA 1
ATOM 1819 C C . VAL A 1 241 ? 0.723 -0.692 -18.216 1.00 97.44 241 VAL A C 1
ATOM 1821 O O . VAL A 1 241 ? -0.338 -0.884 -18.811 1.00 97.44 241 VAL A O 1
ATOM 1824 N N . SER A 1 242 ? 1.842 -1.359 -18.505 1.00 97.88 242 SER A N 1
ATOM 1825 C CA . SER A 1 242 ? 2.010 -2.198 -19.695 1.00 97.88 242 SER A CA 1
ATOM 1826 C C . SER A 1 242 ? 2.173 -3.699 -19.423 1.00 97.88 242 SER A C 1
ATOM 1828 O O . SER A 1 242 ? 2.291 -4.485 -20.367 1.00 97.88 242 SER A O 1
ATOM 1830 N N . SER A 1 243 ? 2.193 -4.144 -18.160 1.00 98.12 243 SER A N 1
ATOM 1831 C CA . SER A 1 243 ? 2.314 -5.577 -17.861 1.00 98.12 243 SER A CA 1
ATOM 1832 C C . SER A 1 243 ? 1.932 -5.996 -16.441 1.00 98.12 243 SER A C 1
ATOM 1834 O O . SER A 1 243 ? 2.020 -5.206 -15.506 1.00 98.12 243 SER A O 1
ATOM 1836 N N . LEU A 1 244 ? 1.634 -7.286 -16.263 1.00 98.38 244 LEU A N 1
ATOM 1837 C CA . LEU A 1 244 ? 1.834 -7.987 -14.994 1.00 98.38 244 LEU A CA 1
ATOM 1838 C C . LEU A 1 244 ? 3.249 -8.559 -14.962 1.00 98.38 244 LEU A C 1
ATOM 1840 O O . LEU A 1 244 ? 3.588 -9.400 -15.799 1.00 98.38 244 LEU A O 1
ATOM 1844 N N . VAL A 1 245 ? 4.051 -8.162 -13.979 1.00 98.38 245 VAL A N 1
ATOM 1845 C CA . VAL A 1 245 ? 5.386 -8.726 -13.755 1.00 98.38 245 VAL A CA 1
ATOM 1846 C C . VAL A 1 245 ? 5.366 -9.647 -12.543 1.00 98.38 245 VAL A C 1
ATOM 1848 O O . VAL A 1 245 ? 4.876 -9.274 -11.477 1.00 98.38 245 VAL A O 1
ATOM 1851 N N . THR A 1 246 ? 5.913 -10.849 -12.704 1.00 98.12 246 THR A N 1
ATOM 1852 C CA . THR A 1 246 ? 6.159 -11.800 -11.616 1.00 98.12 246 THR A CA 1
ATOM 1853 C C . THR A 1 246 ? 7.643 -11.795 -11.282 1.00 98.12 246 THR A C 1
ATOM 1855 O O . THR A 1 246 ? 8.470 -12.089 -12.146 1.00 98.12 246 THR A O 1
ATOM 1858 N N . LEU A 1 247 ? 7.981 -11.496 -10.033 1.00 98.00 247 LEU A N 1
ATOM 1859 C CA . LEU A 1 247 ? 9.351 -11.516 -9.526 1.00 98.00 247 LEU A CA 1
ATOM 1860 C C . LEU A 1 247 ? 9.529 -12.666 -8.536 1.00 98.00 247 LEU A C 1
ATOM 1862 O O . LEU A 1 247 ? 8.606 -12.985 -7.787 1.00 98.00 247 LEU A O 1
ATOM 1866 N N . ASP A 1 248 ? 10.725 -13.242 -8.477 1.00 96.75 248 ASP A N 1
ATOM 1867 C CA . ASP A 1 248 ? 11.140 -14.076 -7.352 1.00 96.75 248 ASP A CA 1
ATOM 1868 C C . ASP A 1 248 ? 11.222 -13.208 -6.089 1.00 96.75 248 ASP A C 1
ATOM 1870 O O . ASP A 1 248 ? 11.912 -12.188 -6.058 1.00 96.75 248 ASP A O 1
ATOM 1874 N N . ALA A 1 249 ? 10.512 -13.594 -5.029 1.00 95.88 249 ALA A N 1
ATOM 1875 C CA . ALA A 1 249 ? 10.390 -12.753 -3.843 1.00 95.88 249 ALA A CA 1
ATOM 1876 C C . ALA A 1 249 ? 11.729 -12.548 -3.132 1.00 95.88 249 ALA A C 1
ATOM 1878 O O . ALA A 1 249 ? 11.928 -11.515 -2.492 1.00 95.88 249 ALA A O 1
ATOM 1879 N N . ARG A 1 250 ? 12.660 -13.505 -3.223 1.00 95.19 250 ARG A N 1
ATOM 1880 C CA . ARG A 1 250 ? 13.950 -13.438 -2.531 1.00 95.19 250 ARG A CA 1
ATOM 1881 C C . ARG A 1 250 ? 14.943 -12.547 -3.269 1.00 95.19 250 ARG A C 1
ATOM 1883 O O . ARG A 1 250 ? 15.500 -11.639 -2.659 1.00 95.19 250 ARG A O 1
ATOM 1890 N N . SER A 1 251 ? 15.152 -12.809 -4.551 1.00 96.75 251 SER A N 1
ATOM 1891 C CA . SER A 1 251 ? 16.173 -12.178 -5.393 1.00 96.75 251 SER A CA 1
ATOM 1892 C C . SER A 1 251 ? 15.685 -10.949 -6.159 1.00 96.75 251 SER A C 1
ATOM 1894 O O . SER A 1 251 ? 16.514 -10.201 -6.667 1.00 96.75 251 SER A O 1
ATOM 1896 N N . LEU A 1 252 ? 14.366 -10.736 -6.243 1.00 97.94 252 LEU A N 1
ATOM 1897 C CA . LEU A 1 252 ? 13.714 -9.763 -7.130 1.00 97.94 252 LEU A CA 1
ATOM 1898 C C . LEU A 1 252 ? 13.961 -10.014 -8.628 1.00 97.94 252 LEU A C 1
ATOM 1900 O O . LEU A 1 252 ? 13.669 -9.145 -9.447 1.00 97.94 252 LEU A O 1
ATOM 1904 N N . ALA A 1 253 ? 14.475 -11.189 -9.006 1.00 97.94 253 ALA A N 1
ATOM 1905 C CA . ALA A 1 253 ? 14.657 -11.546 -10.406 1.00 97.94 253 ALA A CA 1
ATOM 1906 C C . ALA A 1 253 ? 13.300 -11.677 -11.110 1.00 97.94 253 ALA A C 1
ATOM 1908 O O . ALA A 1 253 ? 12.377 -12.298 -10.581 1.00 97.94 253 ALA A O 1
ATOM 1909 N N . GLU A 1 254 ? 13.185 -11.125 -12.315 1.00 97.62 254 GLU A N 1
ATOM 1910 C CA . GLU A 1 254 ? 11.991 -11.296 -13.141 1.00 97.62 254 GLU A CA 1
ATOM 1911 C C . GLU A 1 254 ? 11.860 -12.752 -13.600 1.00 97.62 254 GLU A C 1
ATOM 1913 O O . GLU A 1 254 ? 12.766 -13.312 -14.214 1.00 97.62 254 GLU A O 1
ATOM 1918 N N . MET A 1 255 ? 10.723 -13.364 -13.276 1.00 96.19 255 MET A N 1
ATOM 1919 C CA . MET A 1 255 ? 10.405 -14.757 -13.597 1.00 96.19 255 MET A CA 1
ATOM 1920 C C . MET A 1 255 ? 9.452 -14.872 -14.782 1.00 96.19 255 MET A C 1
ATOM 1922 O O . MET A 1 255 ? 9.540 -15.820 -15.560 1.00 96.19 255 MET A O 1
ATOM 1926 N N . ALA A 1 256 ? 8.523 -13.926 -14.905 1.00 96.12 256 ALA A N 1
ATOM 1927 C CA . ALA A 1 256 ? 7.539 -13.897 -15.974 1.00 96.12 256 ALA A CA 1
ATOM 1928 C C . ALA A 1 256 ? 6.980 -12.486 -16.166 1.00 96.12 256 ALA A C 1
ATOM 1930 O O . ALA A 1 256 ? 6.904 -11.694 -15.223 1.00 96.12 256 ALA A O 1
ATOM 1931 N N . ARG A 1 257 ? 6.514 -12.222 -17.387 1.00 97.50 257 ARG A N 1
ATOM 1932 C CA . ARG A 1 257 ? 5.842 -10.984 -17.770 1.00 97.50 257 ARG A CA 1
ATOM 1933 C C . ARG A 1 257 ? 4.684 -11.286 -18.703 1.00 97.50 257 ARG A C 1
ATOM 1935 O O . ARG A 1 257 ? 4.848 -12.004 -19.686 1.00 97.50 257 ARG A O 1
ATOM 1942 N N . PHE A 1 258 ? 3.530 -10.715 -18.400 1.00 97.19 258 PHE A N 1
ATOM 1943 C CA . PHE A 1 258 ? 2.361 -10.737 -19.268 1.00 97.19 258 PHE A CA 1
ATOM 1944 C C . PHE A 1 258 ? 2.038 -9.308 -19.688 1.00 97.19 258 PHE A C 1
ATOM 1946 O O . PHE A 1 258 ? 1.785 -8.467 -18.831 1.00 97.19 258 PHE A O 1
ATOM 1953 N N . SER A 1 259 ? 2.089 -9.022 -20.986 1.00 97.56 259 SER A N 1
ATOM 1954 C CA . SER A 1 259 ? 1.851 -7.676 -21.512 1.00 97.56 259 SER A CA 1
ATOM 1955 C C . SER A 1 259 ? 0.360 -7.358 -21.628 1.00 97.56 259 SER A C 1
ATOM 1957 O O . SER A 1 259 ? -0.427 -8.194 -22.063 1.00 97.56 259 SER A O 1
ATOM 1959 N N . TRP A 1 260 ? 0.006 -6.121 -21.297 1.00 96.88 260 TRP A N 1
ATOM 1960 C CA . TRP A 1 260 ? -1.313 -5.513 -21.491 1.00 96.88 260 TRP A CA 1
ATOM 1961 C C . TRP A 1 260 ? -1.139 -4.002 -21.702 1.00 96.88 260 TRP A C 1
ATOM 1963 O O . TRP A 1 260 ? -0.022 -3.510 -21.853 1.00 96.88 260 TRP A O 1
ATOM 1973 N N . LYS A 1 261 ? -2.223 -3.239 -21.664 1.00 94.69 261 LYS A N 1
ATOM 1974 C CA . LYS A 1 261 ? -2.246 -1.776 -21.604 1.00 94.69 261 LYS A CA 1
ATOM 1975 C C . LYS A 1 261 ? -3.091 -1.327 -20.413 1.00 94.69 261 LYS A C 1
ATOM 1977 O O . LYS A 1 261 ? -3.835 -2.105 -19.832 1.00 94.69 261 LYS A O 1
ATOM 1982 N N . ALA A 1 262 ? -2.989 -0.053 -20.047 1.00 92.12 262 ALA A N 1
ATOM 1983 C CA . ALA A 1 262 ? -3.858 0.572 -19.046 1.00 92.12 262 ALA A CA 1
ATOM 1984 C C . ALA A 1 262 ? -3.976 -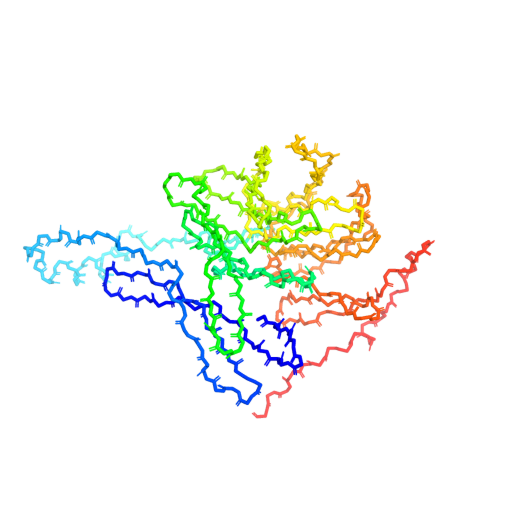0.194 -17.702 1.00 92.12 262 ALA A C 1
ATOM 1986 O O . ALA A 1 262 ? -5.041 -0.211 -17.086 1.00 92.12 262 ALA A O 1
ATOM 1987 N N . GLY A 1 263 ? -2.896 -0.844 -17.255 1.00 95.88 263 GLY A N 1
ATOM 1988 C CA . GLY A 1 263 ? -2.786 -1.415 -15.909 1.00 95.88 263 GLY A CA 1
ATOM 1989 C C . GLY A 1 263 ? -2.232 -0.410 -14.893 1.00 95.88 263 GLY A C 1
ATOM 1990 O O . GLY A 1 263 ? -2.406 0.802 -15.019 1.00 95.88 263 GLY A O 1
ATOM 1991 N N . GLY A 1 264 ? -1.539 -0.904 -13.865 1.00 95.56 264 GLY A N 1
ATOM 1992 C CA . GLY A 1 264 ? -0.729 -0.077 -12.959 1.00 95.56 264 GLY A CA 1
ATOM 1993 C C . GLY A 1 264 ? -1.496 0.749 -11.924 1.00 95.56 264 GLY A C 1
ATOM 1994 O O . GLY A 1 264 ? -0.869 1.363 -11.066 1.00 95.56 264 GLY A O 1
ATOM 1995 N N . GLN A 1 265 ? -2.830 0.754 -11.960 1.00 94.75 265 GLN A N 1
ATOM 1996 C CA . GLN A 1 265 ? -3.676 1.467 -10.989 1.00 94.75 265 GLN A CA 1
ATOM 1997 C C . GLN A 1 265 ? -4.375 0.532 -9.997 1.00 94.75 265 GLN A C 1
ATOM 1999 O O . GLN A 1 265 ? -4.759 0.952 -8.909 1.00 94.75 265 GLN A O 1
ATOM 2004 N N . SER A 1 266 ? -4.514 -0.749 -10.343 1.00 94.88 266 SER A N 1
ATOM 2005 C CA . SER A 1 266 ? -5.164 -1.752 -9.500 1.00 94.88 266 SER A CA 1
ATOM 2006 C C . SER A 1 266 ? -4.148 -2.788 -9.013 1.00 94.88 266 SER A C 1
ATOM 2008 O O . SER A 1 266 ? -3.405 -3.333 -9.840 1.00 94.88 266 SER A O 1
ATOM 2010 N N . PRO A 1 267 ? -4.096 -3.081 -7.698 1.00 95.88 267 PRO A N 1
ATOM 2011 C CA . PRO A 1 267 ? -3.237 -4.135 -7.177 1.00 95.88 267 PRO A CA 1
ATOM 2012 C C . PRO A 1 267 ? -3.678 -5.499 -7.715 1.00 95.88 267 PRO A C 1
ATOM 2014 O O . PRO A 1 267 ? -4.882 -5.766 -7.788 1.00 95.88 267 PRO A O 1
ATOM 2017 N N . PRO A 1 268 ? -2.736 -6.397 -8.041 1.00 97.75 268 PRO A N 1
ATOM 2018 C CA . PRO A 1 268 ? -3.060 -7.807 -8.176 1.00 97.75 268 PRO A CA 1
ATOM 2019 C C . PRO A 1 268 ? -3.614 -8.361 -6.854 1.00 97.75 268 PRO A C 1
ATOM 2021 O O . PRO A 1 268 ? -3.283 -7.876 -5.771 1.00 97.75 268 PRO A O 1
ATOM 2024 N N . ALA A 1 269 ? -4.418 -9.416 -6.928 1.00 97.25 269 ALA A N 1
ATOM 2025 C CA . ALA A 1 269 ? -4.909 -10.149 -5.766 1.00 97.25 269 ALA A CA 1
ATOM 2026 C C . ALA A 1 269 ? -4.522 -11.625 -5.869 1.00 97.25 269 ALA A C 1
ATOM 2028 O O . ALA A 1 269 ? -4.586 -12.214 -6.945 1.00 97.25 269 ALA A O 1
ATOM 2029 N N . ILE A 1 270 ? -4.141 -12.237 -4.748 1.00 96.38 270 ILE A N 1
ATOM 2030 C CA . ILE A 1 270 ? -3.837 -13.670 -4.670 1.00 96.38 270 ILE A CA 1
ATOM 2031 C C . ILE A 1 270 ? -5.007 -14.356 -3.967 1.00 96.38 270 ILE A C 1
ATOM 2033 O O . ILE A 1 270 ? -5.324 -14.041 -2.820 1.00 96.38 270 ILE A O 1
ATOM 2037 N N . GLY A 1 271 ? -5.667 -15.280 -4.661 1.00 94.44 271 GLY A N 1
ATOM 2038 C CA . GLY A 1 271 ? -6.747 -16.079 -4.093 1.00 94.44 271 GLY A CA 1
ATOM 2039 C C . GLY A 1 271 ? -6.237 -17.193 -3.167 1.00 94.44 271 GLY A C 1
ATOM 2040 O O . GLY A 1 271 ? -5.055 -17.536 -3.204 1.00 94.44 271 GLY A O 1
ATOM 2041 N N . PRO A 1 272 ? -7.126 -17.843 -2.391 1.00 92.50 272 PRO A N 1
ATOM 2042 C CA . PRO A 1 272 ? -6.748 -18.924 -1.470 1.00 92.50 272 PRO A CA 1
ATOM 2043 C C . PRO A 1 272 ? -6.062 -20.124 -2.139 1.00 92.50 272 PRO A C 1
ATOM 2045 O O . PRO A 1 272 ? -5.256 -20.806 -1.518 1.00 92.50 272 PRO A O 1
ATOM 2048 N N . SER A 1 273 ? -6.361 -20.379 -3.416 1.00 91.56 273 SER A N 1
ATOM 2049 C CA . SER A 1 273 ? -5.734 -21.430 -4.228 1.00 91.56 273 SER A CA 1
ATOM 2050 C C 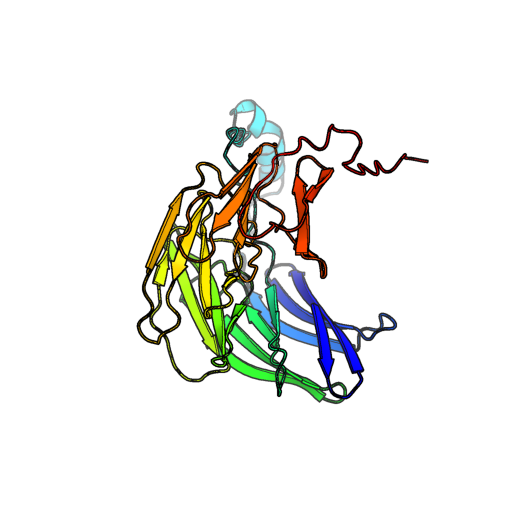. SER A 1 273 ? -4.390 -21.020 -4.846 1.00 91.56 273 SER A C 1
ATOM 2052 O O . SER A 1 273 ? -3.808 -21.784 -5.612 1.00 91.56 273 SER A O 1
ATOM 2054 N N . GLY A 1 274 ? -3.909 -19.805 -4.566 1.00 92.88 274 GLY A N 1
ATOM 2055 C CA . GLY A 1 274 ? -2.705 -19.228 -5.164 1.00 92.88 274 GLY A CA 1
ATOM 2056 C C . GLY A 1 274 ? -2.908 -18.645 -6.566 1.00 92.88 274 GLY A C 1
ATOM 2057 O O . GLY A 1 274 ? -1.953 -18.125 -7.136 1.00 92.88 274 GLY A O 1
ATOM 2058 N N . MET A 1 275 ? -4.123 -18.714 -7.126 1.00 95.94 275 MET A N 1
ATOM 2059 C CA . MET A 1 275 ? -4.461 -18.037 -8.385 1.00 95.94 275 MET A CA 1
ATOM 2060 C C . MET A 1 275 ? -4.269 -16.527 -8.231 1.00 95.94 275 MET A C 1
ATOM 2062 O O . MET A 1 275 ? -4.633 -15.965 -7.195 1.00 95.94 275 MET A O 1
ATOM 2066 N N . VAL A 1 276 ? -3.748 -15.873 -9.264 1.00 97.12 276 VAL A N 1
ATOM 2067 C CA . VAL A 1 276 ? -3.523 -14.424 -9.267 1.00 97.12 276 VAL A CA 1
ATOM 2068 C C . VAL A 1 276 ? -4.554 -13.754 -10.157 1.00 97.12 276 VAL A C 1
ATOM 2070 O O . VAL A 1 276 ? -4.766 -14.170 -11.290 1.00 97.12 276 VAL A O 1
ATOM 2073 N N . TYR A 1 277 ? -5.181 -12.708 -9.644 1.00 98.00 277 TYR A N 1
ATOM 2074 C CA . TYR A 1 277 ? -6.176 -11.902 -10.333 1.00 98.00 277 TYR A CA 1
ATOM 2075 C C . TYR A 1 277 ? -5.584 -10.522 -10.573 1.00 98.00 277 TYR A C 1
ATOM 2077 O O . TYR A 1 277 ? -5.011 -9.936 -9.655 1.00 98.00 277 TYR A O 1
ATOM 2085 N N . ALA A 1 278 ? -5.713 -9.995 -11.782 1.00 97.75 278 ALA A N 1
ATOM 2086 C CA . ALA A 1 278 ? -5.256 -8.648 -12.089 1.00 97.75 278 ALA A CA 1
ATOM 2087 C C . ALA A 1 278 ? -6.208 -7.959 -13.061 1.00 97.75 278 ALA A C 1
ATOM 2089 O O . ALA A 1 278 ? -6.811 -8.611 -13.908 1.00 97.75 278 ALA A O 1
ATOM 2090 N N . PHE A 1 279 ? -6.340 -6.643 -12.929 1.00 96.62 279 PHE A N 1
ATOM 2091 C CA . PHE A 1 279 ? -7.257 -5.844 -13.730 1.00 96.62 279 PHE A CA 1
ATOM 2092 C C . PHE A 1 279 ? -6.482 -4.851 -14.598 1.00 96.62 279 PHE A C 1
ATOM 2094 O O . PHE A 1 279 ? -5.635 -4.117 -14.086 1.00 96.62 279 PHE A O 1
ATOM 2101 N N . ALA A 1 280 ? -6.769 -4.852 -15.898 1.00 96.56 280 ALA A N 1
ATOM 2102 C CA . ALA A 1 280 ? -6.202 -3.940 -16.891 1.00 96.56 280 ALA A CA 1
ATOM 2103 C C . ALA A 1 280 ? -7.138 -3.865 -18.111 1.00 96.56 280 ALA A C 1
ATOM 2105 O O . ALA A 1 280 ? -7.853 -4.824 -18.383 1.00 96.56 280 ALA A O 1
ATOM 2106 N N . GLU A 1 281 ? -7.167 -2.746 -18.842 1.00 92.44 281 GLU A N 1
ATOM 2107 C CA . GLU A 1 281 ? -8.031 -2.558 -20.034 1.00 92.44 281 GLU A CA 1
ATOM 2108 C C . GLU A 1 281 ? -9.513 -2.949 -19.831 1.00 92.44 281 GLU A C 1
ATOM 2110 O O . GLU A 1 281 ? -10.124 -3.585 -20.691 1.00 92.44 281 GLU A O 1
ATOM 2115 N N . ASN A 1 282 ? -10.107 -2.634 -18.676 1.00 92.88 282 ASN A N 1
ATOM 2116 C CA . ASN A 1 282 ? -11.472 -3.062 -18.320 1.00 92.88 282 ASN A CA 1
ATOM 2117 C C . ASN A 1 282 ? -11.685 -4.590 -18.283 1.00 92.88 282 ASN A C 1
ATOM 2119 O O . ASN A 1 282 ? -12.818 -5.066 -18.310 1.00 92.88 282 ASN A O 1
ATOM 2123 N N . SER A 1 283 ? -10.604 -5.362 -18.209 1.00 95.75 283 SER A N 1
ATOM 2124 C CA . SER A 1 283 ? -10.607 -6.820 -18.216 1.00 95.75 283 SER A CA 1
ATOM 2125 C C . SER A 1 283 ? -9.999 -7.366 -16.928 1.00 95.75 283 SER A C 1
ATOM 2127 O O . SER A 1 283 ? -8.963 -6.896 -16.453 1.00 95.75 283 SER A O 1
ATOM 2129 N N . LEU A 1 284 ? -10.642 -8.390 -16.363 1.00 96.94 284 LEU A N 1
ATOM 2130 C CA . LEU A 1 284 ? -10.102 -9.170 -15.254 1.00 96.94 284 LEU A CA 1
ATOM 2131 C C . LEU A 1 284 ? -9.365 -10.393 -15.809 1.00 96.94 284 LEU A C 1
ATOM 2133 O O . LEU A 1 284 ? -9.976 -11.293 -16.382 1.00 96.94 284 LEU A O 1
ATOM 2137 N N . PHE A 1 285 ? -8.055 -10.433 -15.603 1.00 96.50 285 PHE A N 1
ATOM 2138 C CA . PHE A 1 285 ? -7.188 -11.550 -15.950 1.00 96.50 285 PHE A CA 1
ATOM 2139 C C . PHE A 1 285 ? -7.013 -12.480 -14.752 1.00 96.50 285 PHE A C 1
ATOM 2141 O O . PHE A 1 285 ? -6.924 -12.030 -13.607 1.00 96.50 285 PHE A O 1
ATOM 2148 N N . ILE A 1 286 ? -6.931 -13.783 -15.025 1.00 96.62 286 ILE A N 1
ATOM 2149 C CA . ILE A 1 286 ? -6.760 -14.828 -14.015 1.00 96.62 286 ILE A CA 1
ATOM 2150 C C . ILE A 1 286 ? -5.566 -15.695 -14.419 1.00 96.62 286 ILE A C 1
ATOM 2152 O O . ILE A 1 286 ? -5.553 -16.275 -15.503 1.00 96.62 286 ILE A O 1
ATOM 2156 N N . PHE A 1 287 ? -4.576 -15.802 -13.537 1.00 94.56 287 PHE A N 1
ATOM 2157 C CA . PHE A 1 287 ? -3.343 -16.551 -13.757 1.00 94.56 287 PHE A CA 1
ATOM 2158 C C . PHE A 1 287 ? -3.254 -17.733 -12.787 1.00 94.56 287 PHE A C 1
ATOM 2160 O O . PHE A 1 287 ? -3.602 -17.590 -11.608 1.00 94.56 287 PHE A O 1
ATOM 2167 N N . PRO A 1 288 ? -2.776 -18.902 -13.245 1.00 91.94 288 PRO A N 1
ATOM 2168 C CA . PRO A 1 288 ? -2.567 -20.045 -12.374 1.00 91.94 288 PRO A CA 1
ATOM 2169 C C . PRO A 1 288 ? -1.509 -19.757 -11.309 1.00 91.94 288 PRO A C 1
ATOM 2171 O O . PRO A 1 288 ? -0.572 -18.991 -11.538 1.00 91.94 288 PRO A O 1
ATOM 2174 N N . ALA A 1 289 ? -1.630 -20.425 -10.160 1.00 85.88 289 ALA A N 1
ATOM 2175 C CA . ALA A 1 289 ? -0.602 -20.380 -9.127 1.00 85.88 289 ALA A CA 1
ATOM 2176 C C . ALA A 1 289 ? 0.769 -20.788 -9.710 1.00 85.88 289 ALA A C 1
ATOM 2178 O O . ALA A 1 289 ? 0.847 -21.821 -10.392 1.00 85.88 289 ALA A O 1
ATOM 2179 N N . PRO A 1 290 ? 1.857 -20.038 -9.441 1.00 76.06 290 PRO A N 1
ATOM 2180 C CA . PRO A 1 290 ? 3.188 -20.428 -9.885 1.00 76.06 290 PRO A CA 1
ATOM 2181 C C . PRO A 1 290 ? 3.554 -21.796 -9.306 1.00 76.06 290 PRO A C 1
ATOM 2183 O O . PRO A 1 290 ? 3.576 -21.990 -8.089 1.00 76.06 290 PRO A O 1
ATOM 2186 N N . ARG A 1 291 ? 3.844 -22.769 -10.172 1.00 73.81 291 ARG A N 1
ATOM 2187 C CA . ARG A 1 291 ? 4.331 -24.080 -9.732 1.00 73.81 291 ARG A CA 1
ATOM 2188 C C . ARG A 1 291 ? 5.825 -23.977 -9.456 1.00 73.81 291 ARG A C 1
ATOM 2190 O O . ARG A 1 291 ? 6.591 -23.557 -10.322 1.00 73.81 291 ARG A O 1
ATOM 2197 N N . VAL A 1 292 ? 6.243 -24.384 -8.261 1.00 56.72 292 VAL A N 1
ATOM 2198 C CA . VAL A 1 292 ? 7.661 -24.444 -7.885 1.00 56.72 292 VAL A CA 1
ATOM 2199 C C . VAL A 1 292 ? 8.409 -25.324 -8.899 1.00 56.72 292 VAL A C 1
ATOM 2201 O O . VAL A 1 292 ? 8.106 -26.507 -9.032 1.00 56.72 292 VAL A O 1
ATOM 2204 N N . GLY A 1 293 ? 9.366 -24.746 -9.633 1.00 48.69 293 GLY A N 1
ATOM 2205 C CA . GLY A 1 293 ? 10.338 -25.494 -10.443 1.00 48.69 293 GLY A CA 1
ATOM 2206 C C . GLY A 1 293 ? 10.052 -25.682 -11.940 1.00 48.69 293 GLY A C 1
ATOM 2207 O O . GLY A 1 293 ? 10.866 -26.316 -12.607 1.00 48.69 293 GLY A O 1
ATOM 2208 N N . ARG A 1 294 ? 8.962 -25.147 -12.513 1.00 38.97 294 ARG A N 1
ATOM 2209 C CA . ARG A 1 294 ? 8.779 -25.081 -13.981 1.00 38.97 294 ARG A CA 1
ATOM 2210 C C . ARG A 1 294 ? 7.620 -24.152 -14.351 1.00 38.97 294 ARG A C 1
ATOM 2212 O O . ARG A 1 294 ? 6.459 -24.512 -14.162 1.00 38.97 294 ARG A O 1
ATOM 2219 N N . PHE A 1 295 ? 7.921 -23.012 -14.974 1.00 43.62 295 PHE A N 1
ATOM 2220 C CA . PHE A 1 295 ? 6.952 -22.346 -15.843 1.00 43.62 295 PHE A CA 1
ATOM 2221 C C . PHE A 1 295 ? 6.851 -23.177 -17.120 1.00 43.62 295 PHE A C 1
ATOM 2223 O O . PHE A 1 295 ? 7.589 -22.972 -18.079 1.00 43.62 295 PHE A O 1
ATOM 2230 N N . VAL A 1 296 ? 5.954 -24.163 -17.135 1.00 36.62 296 VAL A N 1
ATOM 2231 C CA . VAL A 1 296 ? 5.419 -24.600 -18.420 1.00 36.62 296 VAL A CA 1
ATOM 2232 C C . VAL A 1 296 ? 4.475 -23.477 -18.820 1.00 36.62 296 VAL A C 1
ATOM 2234 O O . VAL A 1 296 ? 3.338 -23.419 -18.352 1.00 36.62 296 VAL A O 1
ATOM 2237 N N . LEU A 1 297 ? 4.965 -22.560 -19.659 1.00 38.44 297 LEU A N 1
ATOM 2238 C CA . LEU A 1 297 ? 4.105 -21.828 -20.581 1.00 38.44 297 LEU A CA 1
ATOM 2239 C C . LEU A 1 297 ? 3.496 -22.886 -21.504 1.00 38.44 297 LEU A C 1
ATOM 2241 O O . LEU A 1 297 ? 3.888 -23.040 -22.654 1.00 38.44 297 LEU A O 1
ATOM 2245 N N . THR A 1 298 ? 2.568 -23.683 -20.983 1.00 31.91 298 THR A N 1
ATOM 2246 C CA . THR A 1 298 ? 1.529 -24.209 -21.844 1.00 31.91 298 THR A CA 1
ATOM 2247 C C . THR A 1 298 ? 0.801 -22.937 -22.217 1.00 31.91 298 THR A C 1
ATOM 2249 O O . THR A 1 298 ? 0.294 -22.282 -21.299 1.00 31.91 298 THR A O 1
ATOM 2252 N N . PRO A 1 299 ? 0.820 -22.503 -23.488 1.00 31.77 299 PRO A N 1
ATOM 2253 C CA . PRO A 1 299 ? -0.138 -21.506 -23.894 1.00 31.77 299 PRO A CA 1
ATOM 2254 C C . PRO A 1 299 ? -1.480 -22.133 -23.536 1.00 31.77 299 PRO A C 1
ATOM 2256 O O . PRO A 1 299 ? -1.917 -23.092 -24.171 1.00 31.77 299 PRO A O 1
ATOM 2259 N N . LEU A 1 300 ? -2.096 -21.651 -22.457 1.00 34.03 300 LEU A N 1
ATOM 2260 C CA . LEU A 1 300 ? -3.532 -21.712 -22.353 1.00 34.03 300 LEU A CA 1
ATOM 2261 C C . LEU A 1 300 ? -3.948 -20.917 -23.577 1.00 34.03 300 LEU A C 1
ATOM 2263 O O . LEU A 1 300 ? -3.860 -19.690 -23.610 1.00 34.03 300 LEU A O 1
ATOM 2267 N N . THR A 1 301 ? -4.238 -21.640 -24.659 1.00 30.31 301 THR A N 1
ATOM 2268 C CA . THR A 1 301 ? -4.910 -21.063 -25.807 1.00 30.31 301 THR A CA 1
ATOM 2269 C C . THR A 1 301 ? -6.054 -20.240 -25.240 1.00 30.31 301 THR A C 1
ATOM 2271 O O . THR A 1 301 ? -6.674 -20.675 -24.269 1.00 30.31 301 THR A O 1
ATOM 2274 N N . CYS A 1 302 ? -6.311 -19.069 -25.818 1.00 35.97 302 CYS A N 1
ATOM 2275 C CA . CYS A 1 302 ? -7.293 -18.065 -25.384 1.00 35.97 302 CYS A CA 1
ATOM 2276 C C . CYS A 1 302 ? -8.724 -18.582 -25.066 1.00 35.97 302 CYS A C 1
ATOM 2278 O O . CYS A 1 302 ? -9.610 -17.790 -24.785 1.00 35.97 302 CYS A O 1
ATOM 2280 N N . ARG A 1 303 ? -8.976 -19.894 -25.129 1.00 32.38 303 ARG A N 1
ATOM 2281 C CA . ARG A 1 303 ? -10.171 -20.594 -24.660 1.00 32.38 303 ARG A CA 1
ATOM 2282 C C . ARG A 1 303 ? -10.248 -20.845 -23.150 1.00 32.38 303 ARG A C 1
ATOM 2284 O O . ARG A 1 303 ? -11.365 -20.975 -22.670 1.00 32.38 303 ARG A O 1
ATOM 2291 N N . ASP A 1 304 ? -9.137 -20.888 -22.412 1.00 32.16 304 ASP A N 1
ATOM 2292 C CA . ASP A 1 304 ? -9.180 -21.217 -20.970 1.00 32.16 304 ASP A CA 1
ATOM 2293 C C . ASP A 1 304 ? -9.142 -19.985 -20.048 1.00 32.16 304 ASP A C 1
ATOM 2295 O O . ASP A 1 304 ? -9.286 -20.102 -18.829 1.00 32.16 304 ASP A O 1
ATOM 2299 N N . VAL A 1 305 ? -9.000 -18.783 -20.618 1.00 36.62 305 VAL A N 1
ATOM 2300 C CA . VAL A 1 305 ? -9.301 -17.538 -19.907 1.00 36.62 305 VAL A CA 1
ATOM 2301 C C . VAL A 1 305 ? -10.815 -17.363 -19.955 1.00 36.62 305 VAL A C 1
ATOM 2303 O O . VAL A 1 305 ? -11.379 -17.013 -20.990 1.00 36.62 305 VAL A O 1
ATOM 2306 N N . LEU A 1 306 ? -11.490 -17.615 -18.834 1.00 33.84 306 LEU A N 1
ATOM 2307 C CA . LEU A 1 306 ? -12.896 -17.256 -18.653 1.00 33.84 306 LEU A CA 1
ATOM 2308 C C . LEU A 1 306 ? -13.016 -15.725 -18.602 1.00 33.84 306 LEU A C 1
ATOM 2310 O O . LEU A 1 306 ? -13.125 -15.125 -17.535 1.00 33.84 306 LEU A O 1
ATOM 2314 N N . ILE A 1 307 ? -13.004 -15.085 -19.772 1.00 34.84 307 ILE A N 1
ATOM 2315 C CA . ILE A 1 307 ? -13.479 -13.714 -19.934 1.00 34.84 307 ILE A CA 1
ATOM 2316 C C . ILE A 1 307 ? -15.005 -13.785 -19.839 1.00 34.84 307 ILE A C 1
ATOM 2318 O O . ILE A 1 307 ? -15.697 -13.998 -20.833 1.00 34.84 307 ILE A O 1
ATOM 2322 N N . LYS A 1 308 ? -15.558 -13.639 -18.633 1.00 33.16 308 LYS A N 1
ATOM 2323 C CA . LYS A 1 308 ? -16.970 -13.268 -18.502 1.00 33.16 308 LYS A CA 1
ATOM 2324 C C . LYS A 1 308 ? -17.077 -11.778 -18.817 1.00 33.16 308 LYS A C 1
ATOM 2326 O O . LYS A 1 308 ? -16.919 -10.940 -17.937 1.00 33.16 308 LYS A O 1
ATOM 2331 N N . SER A 1 309 ? -17.310 -11.457 -20.087 1.00 29.22 309 SER A N 1
ATOM 2332 C CA . SER A 1 309 ? -17.874 -10.159 -20.455 1.00 29.22 309 SER A CA 1
ATOM 2333 C C . SER A 1 309 ? -19.267 -10.052 -19.814 1.00 29.22 309 SER A C 1
ATOM 2335 O O . SER A 1 309 ? -20.046 -11.003 -19.933 1.00 29.22 309 SER A O 1
ATOM 2337 N N . PRO A 1 310 ? -19.598 -8.953 -19.114 1.00 32.22 310 PRO A N 1
ATOM 2338 C CA . PRO A 1 310 ? -20.983 -8.651 -18.805 1.00 32.22 310 PRO A CA 1
ATOM 2339 C C . PRO A 1 310 ? -21.661 -8.268 -20.123 1.00 32.22 310 PRO A C 1
ATOM 2341 O O . PRO A 1 310 ? -21.362 -7.228 -20.708 1.00 32.22 310 PRO A O 1
ATOM 2344 N N . THR A 1 311 ? -22.538 -9.134 -20.624 1.00 38.56 311 THR A N 1
ATOM 2345 C CA . THR A 1 311 ? -23.514 -8.730 -21.633 1.00 38.56 311 THR A CA 1
ATOM 2346 C C . THR A 1 311 ? -24.439 -7.711 -20.980 1.00 38.56 311 THR A C 1
ATOM 2348 O O . THR A 1 311 ? -25.020 -7.994 -19.933 1.00 38.56 311 THR A O 1
ATOM 2351 N N . ALA A 1 312 ? -24.506 -6.514 -21.557 1.00 37.72 312 ALA A N 1
ATOM 2352 C CA . ALA A 1 312 ? -25.538 -5.544 -21.233 1.00 37.72 312 ALA A CA 1
ATOM 2353 C C . ALA A 1 312 ? -26.888 -6.120 -21.685 1.00 37.72 312 ALA A C 1
ATOM 2355 O O . ALA A 1 312 ? -27.042 -6.414 -22.873 1.00 37.72 312 ALA A O 1
ATOM 2356 N N . ASP A 1 313 ? -27.800 -6.310 -20.733 1.00 42.28 313 ASP A N 1
ATOM 2357 C CA . ASP A 1 313 ? -29.242 -6.392 -20.988 1.00 42.28 313 ASP A CA 1
ATOM 2358 C C . ASP A 1 313 ? -29.828 -4.971 -21.018 1.00 42.28 313 ASP A C 1
ATOM 2360 O O . ASP A 1 313 ? -29.384 -4.134 -20.192 1.00 42.28 313 ASP A O 1
#

Solvent-accessible surface area (backbone atoms only — not comparable to full-atom values): 17455 Å² total; per-residue (Å²): 88,85,47,75,57,99,92,45,56,33,42,40,44,69,45,77,51,77,56,93,57,34,40,35,36,31,44,35,34,20,42,84,88,65,50,82,76,42,80,40,83,74,50,76,47,70,74,56,84,82,87,68,71,86,80,71,53,69,67,56,58,56,49,57,70,71,64,40,32,77,74,68,66,59,62,78,76,70,75,79,55,54,87,37,42,62,58,92,79,67,67,62,66,70,53,24,69,22,70,41,88,64,97,70,47,36,42,32,39,27,67,43,34,39,42,41,34,32,25,39,70,43,98,87,72,39,75,42,82,74,48,74,42,81,76,56,91,64,78,29,46,36,13,28,32,33,67,44,95,81,37,33,24,33,26,16,28,29,48,88,91,42,14,31,41,44,66,47,47,86,34,90,75,82,49,54,66,36,83,41,69,42,21,39,8,30,38,30,58,39,74,88,56,33,38,36,41,39,16,36,68,21,37,37,32,36,27,51,80,53,59,82,35,46,81,77,46,75,42,75,68,80,19,14,19,48,20,27,48,30,59,44,82,60,36,30,35,38,27,17,13,34,28,44,37,33,23,33,55,86,80,54,46,80,74,49,76,46,78,55,50,70,25,8,72,40,47,35,45,72,45,99,83,48,30,37,36,39,50,34,71,98,37,73,46,77,41,78,44,86,55,91,93,56,87,72,80,63,76,72,55,84,80,73,59,79,71,78,72,83,77,85,126

InterPro domains:
  IPR011044 Quinoprotein amine dehydrogenase, beta chain-like [SSF50969] (28-280)

pLDDT: mean 84.47, std 18.07, range [29.22, 98.38]

Sequence (313 aa):
MLWRSEGAEFVMIPAIYRAFSTTELHLLAFSHDGSLMFDQLVTQVTLGDVTGDSDLHWWCLYIFCYSLNDLFGLTPTVPIPGANELPVEAETPLPSVGVSRDPNPVVVVADNNQHLIGYNFSPTGGFTELFRKHLATGQIRMSSPTLLQSGHSVISANYGDEGWLLSGGPSPQNWTEVVIPRARATPALTNDGRIISVARDGTVRAVSTSPNRTVIGSVGLGAETIAPVAASCTHLFVSTVSSLVTLDARSLAEMARFSWKAGGQSPPAIGPSGMVYAFAENSLFIFPAPRVGRFVLTPLTCRDVLIKSPTAD

Radius of gyration: 22.12 Å; Cα contacts (8 Å, |Δi|>4): 725; chains: 1; bounding box: 48×69×51 Å